Protein AF-A0A0V0H8L9-F1 (afdb_monomer_lite)

Sequence (204 aa):
MLMSTVFNFIEPFHLKTSSFFPISLSTNVTLSFKPNSPIAAPRRPIKWHSSACAAGQEIDMERTKQGLYTAKPKKVVILWDLDNKPPRGPPYEAAMSLKRVARCFGEVVDMSAYANRHAFIHLPQWVVEERRERRHLDVLERKGVVTPSELYICSVCGRKCKTHMDLKKHFKQLHEREREKKLSRMRSLKGKKRQRFKERFVDG

Foldseek 3Di:
DDDDDDDDDDDDDDDDDDDDDDDDDDDDDDDDDDDDDDDDDPDPPPPPPVPPPPPDDDFDWDQDPVRDTDTDFDEDEAEAECVVPPDPDDPVVSQVVVVVVRVSRGHHPYYDYDYDPVSVPPDPPVVVVVVVVVVVQLVCQVVVVDWDPAFDAAPPPRDTHRGPVRSVVCCVVPVVVVVVVLVVVLVVDDDPVSVVSCVVPPPD

Secondary structure (DSSP, 8-state):
----------------------------------------------------TTSS----EEE-TTS-EEEPPPEEEEEEETTTS--SS-HHHHHHHHHHHHHTTSEEEEEEEE--TTTGGG--HHHHHHHHHHHHHHHHHHTTSS--SS-EE-TTT--EESSHHHHHHHIIIIIIHHHHHHHHHHHH--HHHHHHHHHHHT--

Radius of gyration: 28.4 Å; chains: 1; bounding box: 58×63×71 Å

Structure (mmCIF, N/CA/C/O backbone):
data_AF-A0A0V0H8L9-F1
#
_entry.id   AF-A0A0V0H8L9-F1
#
loop_
_atom_site.group_PDB
_atom_site.id
_atom_site.type_symbol
_atom_site.label_atom_id
_atom_site.label_alt_id
_atom_site.label_comp_id
_atom_site.label_asym_id
_atom_site.label_entity_id
_atom_site.label_seq_id
_atom_site.pdbx_PDB_ins_code
_atom_site.Cartn_x
_atom_site.Cartn_y
_atom_site.Cartn_z
_atom_site.occupancy
_atom_site.B_iso_or_equiv
_atom_site.auth_seq_id
_atom_site.auth_comp_id
_atom_site.auth_asym_id
_atom_site.auth_atom_id
_atom_site.pdbx_PDB_model_num
ATOM 1 N N . MET A 1 1 ? -4.444 26.352 12.676 1.00 37.41 1 MET A N 1
ATOM 2 C CA . MET A 1 1 ? -4.921 26.719 11.329 1.00 37.41 1 MET A CA 1
ATOM 3 C C . MET A 1 1 ? -5.222 25.437 10.578 1.00 37.41 1 MET A C 1
ATOM 5 O O . MET A 1 1 ? -4.348 24.591 10.456 1.00 37.41 1 MET A O 1
ATOM 9 N N . LEU A 1 2 ? -6.493 25.269 10.218 1.00 38.44 2 LEU A N 1
ATOM 10 C CA . LEU A 1 2 ? -7.037 24.177 9.414 1.00 38.44 2 LEU A CA 1
ATOM 11 C C . LEU A 1 2 ? -6.459 24.228 7.999 1.00 38.44 2 LEU A C 1
ATOM 13 O O . LEU A 1 2 ? -6.435 25.313 7.435 1.00 38.44 2 LEU A O 1
ATOM 17 N N . MET A 1 3 ? -6.105 23.080 7.423 1.00 31.25 3 MET A N 1
ATOM 18 C CA . MET A 1 3 ? -6.288 22.794 5.994 1.00 31.25 3 MET A CA 1
ATOM 19 C C . MET A 1 3 ? -6.343 21.270 5.821 1.00 31.25 3 MET A C 1
ATOM 21 O O . MET A 1 3 ? -5.335 20.567 5.812 1.00 31.25 3 MET A O 1
ATOM 25 N N . SER A 1 4 ? -7.576 20.777 5.761 1.00 31.91 4 SER A N 1
ATOM 26 C CA . SER A 1 4 ? -7.970 19.477 5.230 1.00 31.91 4 SER A CA 1
ATOM 27 C C . SER A 1 4 ? -8.160 19.615 3.718 1.00 31.91 4 SER A C 1
ATOM 29 O O . SER A 1 4 ? -8.836 20.550 3.314 1.00 31.91 4 SER A O 1
ATOM 31 N N . THR A 1 5 ? -7.662 18.678 2.909 1.00 36.59 5 THR A N 1
ATOM 32 C CA . THR A 1 5 ? -8.090 18.465 1.503 1.00 36.59 5 THR A CA 1
ATOM 33 C C . THR A 1 5 ? -7.606 17.070 1.079 1.00 36.59 5 THR A C 1
ATOM 35 O O . THR A 1 5 ? -6.405 16.855 0.975 1.00 36.59 5 THR A O 1
ATOM 38 N N . VAL A 1 6 ? -8.421 16.013 1.171 1.00 34.56 6 VAL A N 1
ATOM 39 C CA . VAL A 1 6 ? -9.498 15.577 0.252 1.00 34.56 6 VAL A CA 1
ATOM 40 C C . VAL A 1 6 ? -8.920 14.983 -1.042 1.00 34.56 6 VAL A C 1
ATOM 42 O O . VAL A 1 6 ? -8.494 15.696 -1.945 1.00 34.56 6 VAL A O 1
ATOM 45 N N . PHE A 1 7 ? -8.932 13.648 -1.102 1.00 35.53 7 PHE A N 1
ATOM 46 C CA . PHE A 1 7 ? -8.867 12.859 -2.332 1.00 35.53 7 PHE A CA 1
ATOM 47 C C . PHE A 1 7 ? -10.099 13.190 -3.183 1.00 35.53 7 PHE A C 1
ATOM 49 O O . PHE A 1 7 ? -11.218 13.022 -2.703 1.00 35.53 7 PHE A O 1
ATOM 56 N N . ASN A 1 8 ? -9.901 13.597 -4.436 1.00 32.31 8 ASN A N 1
ATOM 57 C CA . ASN A 1 8 ? -10.951 13.621 -5.449 1.00 32.31 8 ASN A CA 1
ATOM 58 C C . ASN A 1 8 ? -10.462 12.891 -6.699 1.00 32.31 8 ASN A C 1
ATOM 60 O O . ASN A 1 8 ? -9.350 13.101 -7.175 1.00 32.31 8 ASN A O 1
ATOM 64 N N . PHE A 1 9 ? -11.321 11.993 -7.166 1.00 34.69 9 PHE A N 1
ATOM 65 C CA . PHE A 1 9 ? -11.118 11.021 -8.227 1.00 34.69 9 PHE A CA 1
ATOM 66 C C . PHE A 1 9 ? -12.214 11.289 -9.265 1.00 34.69 9 PHE A C 1
ATOM 68 O O . PHE A 1 9 ? -13.331 10.831 -9.070 1.00 34.69 9 PHE A O 1
ATOM 75 N N . ILE A 1 10 ? -11.938 12.085 -10.301 1.00 35.66 10 ILE A N 1
ATOM 76 C CA . ILE A 1 10 ? -12.781 12.318 -11.496 1.00 35.66 10 ILE A CA 1
ATOM 77 C C . ILE A 1 10 ? -11.784 12.833 -12.571 1.00 35.66 10 ILE A C 1
ATOM 79 O O . ILE A 1 10 ? -10.959 13.669 -12.225 1.00 35.66 10 ILE A O 1
ATOM 83 N N . GLU A 1 11 ? -11.639 12.365 -13.814 1.00 33.88 11 GLU A N 1
ATOM 84 C CA . GLU A 1 11 ? -12.538 11.793 -14.825 1.00 33.88 11 GLU A CA 1
ATOM 85 C C . GLU A 1 11 ? -11.794 10.794 -15.747 1.00 33.88 11 GLU A C 1
ATOM 87 O O . GLU A 1 11 ? -10.571 10.876 -15.892 1.00 33.88 11 GLU A O 1
ATOM 92 N N . PRO A 1 12 ? -12.510 9.882 -16.433 1.00 35.38 12 PRO A N 1
ATOM 93 C CA . PRO A 1 12 ? -11.957 9.102 -17.531 1.00 35.38 12 PRO A CA 1
ATOM 94 C C . PRO A 1 12 ? -11.912 9.941 -18.816 1.00 35.38 12 PRO A C 1
ATOM 96 O O . PRO A 1 12 ? -12.933 10.419 -19.309 1.00 35.38 12 PRO A O 1
ATOM 99 N N . PHE A 1 13 ? -10.719 10.071 -19.396 1.00 33.38 13 PHE A N 1
ATOM 100 C CA . PHE A 1 13 ? -10.546 10.625 -20.733 1.00 33.38 13 PHE A CA 1
ATOM 101 C C . PHE A 1 13 ? -11.314 9.791 -21.767 1.00 33.38 13 PHE A C 1
ATOM 103 O O . PHE A 1 13 ? -11.008 8.626 -22.019 1.00 33.38 13 PHE A O 1
ATOM 110 N N . HIS A 1 14 ? -12.293 10.439 -22.395 1.00 34.16 14 HIS A N 1
ATOM 111 C CA . HIS A 1 14 ? -12.901 10.031 -23.653 1.00 34.16 14 HIS A CA 1
ATOM 112 C C . HIS A 1 14 ? -11.811 9.942 -24.731 1.00 34.16 14 HIS A C 1
ATOM 114 O O . HIS A 1 14 ? -11.305 10.968 -25.191 1.00 34.16 14 HIS A O 1
ATOM 120 N N . LEU A 1 15 ? -11.479 8.731 -25.182 1.00 33.88 15 LEU A N 1
ATOM 121 C CA . LEU A 1 15 ? -10.789 8.548 -26.455 1.00 33.88 15 LEU A CA 1
ATOM 122 C C . LEU A 1 15 ? -11.733 7.929 -27.476 1.00 33.88 15 LEU A C 1
ATOM 124 O O . LEU A 1 15 ? -12.390 6.913 -27.265 1.00 33.88 15 LEU A O 1
ATOM 128 N N . LYS A 1 16 ? -11.827 8.685 -28.564 1.00 29.53 16 LYS A N 1
ATOM 129 C CA . LYS A 1 16 ? -12.720 8.541 -29.693 1.00 29.53 16 LYS A CA 1
ATOM 130 C C . LYS A 1 16 ? -12.463 7.222 -30.411 1.00 29.53 16 LYS A C 1
ATOM 132 O O . LYS A 1 16 ? -11.329 6.860 -30.703 1.00 29.53 16 LYS A O 1
ATOM 137 N N . THR A 1 17 ? -13.574 6.584 -30.744 1.00 32.34 17 THR A N 1
ATOM 138 C CA . THR A 1 17 ? -13.759 5.677 -31.872 1.00 32.34 17 THR A CA 1
ATOM 139 C C . THR A 1 17 ? -12.887 6.045 -33.071 1.00 32.34 17 THR A C 1
ATOM 141 O O . THR A 1 17 ? -13.025 7.137 -33.626 1.00 32.34 17 THR A O 1
ATOM 144 N N . SER A 1 18 ? -12.072 5.098 -33.527 1.00 34.31 18 SER A N 1
ATOM 145 C CA . SER A 1 18 ? -11.659 5.018 -34.922 1.00 34.31 18 SER A CA 1
ATOM 146 C C . SER A 1 18 ? -11.983 3.624 -35.453 1.00 34.31 18 SER A C 1
ATOM 148 O O . SER A 1 18 ? -11.737 2.590 -34.836 1.00 34.31 18 SER A O 1
ATOM 150 N N . SER A 1 19 ? -12.674 3.657 -36.579 1.00 34.06 19 SER A N 1
ATOM 151 C CA . SER A 1 19 ? -13.238 2.564 -37.348 1.00 34.06 19 SER A CA 1
ATOM 152 C C . SER A 1 19 ? -12.164 1.720 -38.027 1.00 34.06 19 SER A C 1
ATOM 154 O O . SER A 1 19 ? -11.413 2.263 -38.831 1.00 34.06 19 SER A O 1
ATOM 156 N N . PHE A 1 20 ? -12.192 0.401 -37.829 1.00 32.62 20 PHE A N 1
ATOM 157 C CA . PHE A 1 20 ? -11.701 -0.563 -38.817 1.00 32.62 20 PHE A CA 1
ATOM 158 C C . PHE A 1 20 ? -12.590 -1.821 -38.781 1.00 32.62 20 PHE A C 1
ATOM 160 O O . PHE A 1 20 ? -12.580 -2.586 -37.821 1.00 32.62 20 PHE A O 1
ATOM 167 N N . PHE A 1 21 ? -13.403 -1.991 -39.826 1.00 33.50 21 PHE A N 1
ATOM 168 C CA . PHE A 1 21 ? -14.070 -3.246 -40.208 1.00 33.50 21 PHE A CA 1
ATOM 169 C C . PHE A 1 21 ? -13.145 -4.025 -41.183 1.00 33.50 21 PHE A C 1
ATOM 171 O O . PHE A 1 21 ? -12.143 -3.471 -41.630 1.00 33.50 21 PHE A O 1
ATOM 178 N N . PRO A 1 22 ? -13.501 -5.236 -41.645 1.00 39.22 22 PRO A N 1
ATOM 179 C CA . PRO A 1 22 ? -13.540 -6.486 -40.893 1.00 39.22 22 PRO A CA 1
ATOM 180 C C . PRO A 1 22 ? -12.663 -7.556 -41.584 1.00 39.22 22 PRO A C 1
ATOM 182 O O . PRO A 1 22 ? -12.452 -7.517 -42.792 1.00 39.22 22 PRO A O 1
ATOM 185 N N . ILE A 1 23 ? -12.212 -8.583 -40.861 1.00 32.09 23 ILE A N 1
ATOM 186 C CA . ILE A 1 23 ? -11.809 -9.842 -41.508 1.00 32.09 23 ILE A CA 1
ATOM 187 C C . ILE A 1 23 ? -12.596 -10.963 -40.849 1.00 32.09 23 ILE A C 1
ATOM 189 O O . ILE A 1 23 ? -12.341 -11.370 -39.718 1.00 32.09 23 ILE A O 1
ATOM 193 N N . SER A 1 24 ? -13.610 -11.411 -41.580 1.00 33.94 24 SER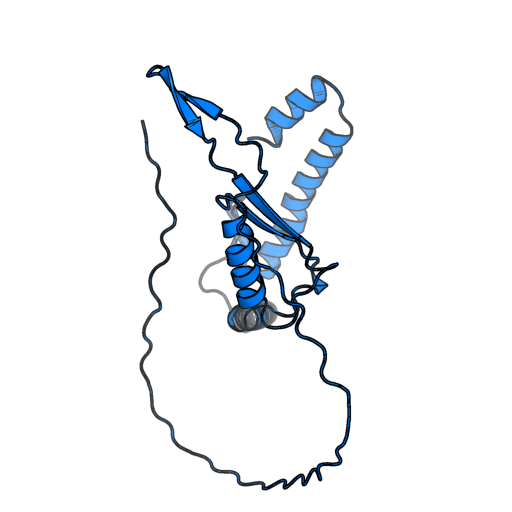 A N 1
ATOM 194 C CA . SER A 1 24 ? -14.365 -12.622 -41.320 1.00 33.94 24 SER A CA 1
ATOM 195 C C . SER A 1 24 ? -13.477 -13.834 -41.583 1.00 33.94 24 SER A C 1
ATOM 197 O O . SER A 1 24 ? -13.105 -14.078 -42.730 1.00 33.94 24 SER A O 1
ATOM 199 N N . LEU A 1 25 ? -13.206 -14.635 -40.556 1.00 34.16 25 LEU A N 1
ATOM 200 C CA . LEU A 1 25 ? -12.921 -16.050 -40.758 1.00 34.16 25 LEU A CA 1
ATOM 201 C C . LEU A 1 25 ? -14.000 -16.863 -40.050 1.00 34.16 25 LEU A C 1
ATOM 203 O O . LEU A 1 25 ? -14.073 -16.943 -38.826 1.00 34.16 25 LEU A O 1
ATOM 207 N N . SER A 1 26 ? -14.873 -17.422 -40.878 1.00 35.03 26 SER A N 1
ATOM 208 C CA . SER A 1 26 ? -15.850 -18.434 -40.529 1.00 35.03 26 SER A CA 1
ATOM 209 C C . SER A 1 26 ? -15.142 -19.757 -40.257 1.00 35.03 26 SER A C 1
ATOM 211 O O . SER A 1 26 ? -14.564 -20.346 -41.168 1.00 35.03 26 SER A O 1
ATOM 213 N N . THR A 1 27 ? -15.269 -20.278 -39.045 1.00 36.28 27 THR A N 1
ATOM 214 C CA . THR A 1 27 ? -15.141 -21.717 -38.801 1.00 36.28 27 THR A CA 1
ATOM 215 C C . THR A 1 27 ? -16.236 -22.130 -37.836 1.00 36.28 27 THR A C 1
ATOM 217 O O . THR A 1 27 ? -16.165 -21.879 -36.634 1.00 36.28 27 THR A O 1
ATOM 220 N N . ASN A 1 28 ? -17.274 -22.734 -38.407 1.00 33.66 28 ASN A N 1
ATOM 221 C CA . ASN A 1 28 ? -18.346 -23.402 -37.690 1.00 33.66 28 ASN A CA 1
ATOM 222 C C . ASN A 1 28 ? -17.768 -24.630 -36.980 1.00 33.66 28 ASN A C 1
ATOM 224 O O . ASN A 1 28 ? -17.348 -25.580 -37.637 1.00 33.66 28 ASN A O 1
ATOM 228 N N . VAL A 1 29 ? -17.773 -24.627 -35.649 1.00 32.84 29 VAL A N 1
ATOM 229 C CA . VAL A 1 29 ? -17.627 -25.850 -34.855 1.00 32.84 29 VAL A CA 1
ATOM 230 C C . VAL A 1 29 ? -18.930 -26.047 -34.097 1.00 32.84 29 VAL A C 1
ATOM 232 O O . VAL A 1 29 ? -19.181 -25.446 -33.055 1.00 32.84 29 VAL A O 1
ATOM 235 N N . THR A 1 30 ? -19.790 -26.874 -34.680 1.00 31.05 30 THR A N 1
ATOM 236 C CA . THR A 1 30 ? -21.069 -27.287 -34.113 1.00 31.05 30 THR A CA 1
ATOM 237 C C . THR A 1 30 ? -20.804 -28.373 -33.072 1.00 31.05 30 THR A C 1
ATOM 239 O O . THR A 1 30 ? -20.668 -29.545 -33.410 1.00 31.05 30 THR A O 1
ATOM 242 N N . LEU A 1 31 ? -20.705 -28.000 -31.795 1.00 33.94 31 LEU A N 1
ATOM 243 C CA . LEU A 1 31 ? -20.713 -28.958 -30.688 1.00 33.94 31 LEU A CA 1
ATOM 244 C C . LEU A 1 31 ? -22.150 -29.148 -30.200 1.00 33.94 31 LEU A C 1
ATOM 246 O O . LEU A 1 31 ? -22.692 -28.344 -29.444 1.00 33.94 31 LEU A O 1
ATOM 250 N N . SER A 1 32 ? -22.774 -30.227 -30.665 1.00 32.06 32 SER A N 1
ATOM 251 C CA . SER A 1 32 ? -24.081 -30.687 -30.208 1.00 32.06 32 SER A CA 1
ATOM 252 C C . SER A 1 32 ? -23.953 -31.380 -28.848 1.00 32.06 32 SER A C 1
ATOM 254 O O . SER A 1 32 ? -23.549 -32.542 -28.775 1.00 32.06 32 SER A O 1
ATOM 256 N N . PHE A 1 33 ? -24.329 -30.698 -27.769 1.00 35.19 33 PHE A N 1
ATOM 257 C CA . PHE A 1 33 ? -24.544 -31.337 -26.472 1.00 35.19 33 PHE A CA 1
ATOM 258 C C . PHE A 1 33 ? -26.025 -31.700 -26.331 1.00 35.19 33 PHE A C 1
ATOM 260 O O . PHE A 1 33 ? -26.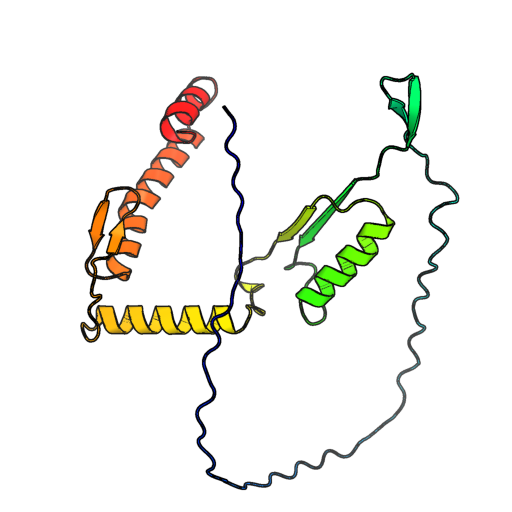889 -30.829 -26.246 1.00 35.19 33 PHE A O 1
ATOM 267 N N . LYS A 1 34 ? -26.322 -33.005 -26.340 1.00 35.72 34 LYS A N 1
ATOM 268 C CA . LYS A 1 34 ? -27.653 -33.529 -26.007 1.00 35.72 34 LYS A CA 1
ATOM 269 C C . LYS A 1 34 ? -27.928 -33.339 -24.506 1.00 35.72 34 LYS A C 1
ATOM 271 O O . LYS A 1 34 ? -27.043 -33.637 -23.702 1.00 35.72 34 LYS A O 1
ATOM 276 N N . PRO A 1 35 ? -29.137 -32.905 -24.111 1.00 35.75 35 PRO A N 1
ATOM 277 C CA . PRO A 1 35 ? -29.534 -32.835 -22.715 1.00 35.75 35 PRO A CA 1
ATOM 278 C C . PRO A 1 35 ? -30.039 -34.206 -22.246 1.00 35.75 35 PRO A C 1
ATOM 280 O O . PRO A 1 35 ? -31.027 -34.712 -22.767 1.00 35.75 35 PRO A O 1
ATOM 283 N N . ASN A 1 36 ? -29.398 -34.779 -21.228 1.00 38.28 36 ASN A N 1
ATOM 284 C CA . ASN A 1 36 ? -29.997 -35.836 -20.414 1.00 38.28 36 ASN A CA 1
ATOM 285 C C . ASN A 1 36 ? -30.311 -35.259 -19.027 1.00 38.28 36 ASN A C 1
ATOM 287 O O . ASN A 1 36 ? -29.425 -35.030 -18.209 1.00 38.28 36 ASN A O 1
ATOM 291 N N . SER A 1 37 ? -31.592 -35.006 -18.783 1.00 44.38 37 SER A N 1
ATOM 292 C CA . SER A 1 37 ? -32.214 -34.958 -17.452 1.00 44.38 37 SER A CA 1
ATOM 293 C C . SER A 1 37 ? -32.560 -36.403 -17.005 1.00 44.38 37 SER A C 1
ATOM 295 O O . SER A 1 37 ? -32.608 -37.250 -17.899 1.00 44.38 37 SER A O 1
ATOM 297 N N . PRO A 1 38 ? -32.899 -36.727 -15.729 1.00 47.44 38 PRO A N 1
ATOM 298 C CA . PRO A 1 38 ? -33.551 -35.822 -14.776 1.00 47.44 38 PRO A CA 1
ATOM 299 C C . PRO A 1 38 ? -33.248 -36.028 -13.259 1.00 47.44 38 PRO A C 1
ATOM 301 O O . PRO A 1 38 ? -32.549 -36.939 -12.834 1.00 47.44 38 PRO A O 1
ATOM 304 N N . ILE A 1 39 ? -33.880 -35.160 -12.455 1.00 44.84 39 ILE A N 1
ATOM 305 C CA . ILE A 1 39 ? -34.218 -35.279 -11.017 1.00 44.84 39 ILE A CA 1
ATOM 306 C C . ILE A 1 39 ? -33.070 -35.139 -9.998 1.00 44.84 39 ILE A C 1
ATOM 308 O O . ILE A 1 39 ? -32.548 -36.107 -9.459 1.00 44.84 39 ILE A O 1
ATOM 312 N N . ALA A 1 40 ? -32.806 -33.894 -9.590 1.00 42.31 40 ALA A N 1
ATOM 313 C CA . ALA A 1 40 ? -32.327 -33.595 -8.242 1.00 42.31 40 ALA A CA 1
ATOM 314 C C . ALA A 1 40 ? -33.349 -32.672 -7.563 1.00 42.31 40 ALA A C 1
ATOM 316 O O . ALA A 1 40 ? -33.739 -31.647 -8.120 1.00 42.31 40 ALA A O 1
ATOM 317 N N . ALA A 1 41 ? -33.820 -33.098 -6.391 1.00 48.50 41 ALA A N 1
ATOM 318 C CA . ALA A 1 41 ? -34.915 -32.520 -5.617 1.00 48.50 41 ALA A CA 1
ATOM 319 C C . ALA A 1 41 ? -34.853 -30.983 -5.463 1.00 48.50 41 ALA A C 1
ATOM 321 O O . ALA A 1 41 ? -33.760 -30.412 -5.385 1.00 48.50 41 ALA A O 1
ATOM 322 N N . PRO A 1 42 ? -36.007 -30.297 -5.327 1.00 43.09 42 PRO A N 1
ATOM 323 C CA . PRO A 1 42 ? -36.017 -28.870 -5.052 1.00 43.09 42 PRO A CA 1
ATOM 324 C C . PRO A 1 42 ? -35.367 -28.621 -3.688 1.00 43.09 42 PRO A C 1
ATOM 326 O O . PRO A 1 42 ? -35.890 -29.006 -2.639 1.00 43.09 42 PRO A O 1
ATOM 329 N N . ARG A 1 43 ? -34.201 -27.965 -3.691 1.00 51.81 43 ARG A N 1
ATOM 330 C CA . ARG A 1 43 ? -33.613 -27.420 -2.467 1.00 51.81 43 ARG A CA 1
ATOM 331 C C . ARG A 1 43 ? -34.597 -26.391 -1.931 1.00 51.81 43 ARG A C 1
ATOM 333 O O . ARG A 1 43 ? -34.828 -25.366 -2.569 1.00 51.81 43 ARG A O 1
ATOM 340 N N . ARG A 1 44 ? -35.198 -26.693 -0.777 1.00 42.94 44 ARG A N 1
ATOM 341 C CA . ARG A 1 44 ? -36.069 -25.762 -0.057 1.00 42.94 44 ARG A CA 1
ATOM 342 C C . ARG A 1 44 ? -35.330 -24.424 0.050 1.00 42.94 44 ARG A C 1
ATOM 344 O O . ARG A 1 44 ? -34.194 -24.427 0.534 1.00 42.94 44 ARG A O 1
ATOM 351 N N . PRO A 1 45 ? -35.914 -23.300 -0.397 1.00 44.03 45 PRO A N 1
ATOM 352 C CA . PRO A 1 45 ? -35.316 -22.010 -0.124 1.00 44.03 45 PRO A CA 1
ATOM 353 C C . PRO A 1 45 ? -35.226 -21.887 1.395 1.00 44.03 45 PRO A C 1
ATOM 355 O O . PRO A 1 45 ? -36.224 -22.059 2.098 1.00 44.03 45 PRO A O 1
ATOM 358 N N . ILE A 1 46 ? -34.017 -21.647 1.903 1.00 48.03 46 ILE A N 1
ATOM 359 C CA . ILE A 1 46 ? -33.828 -21.231 3.288 1.00 48.03 46 ILE A CA 1
ATOM 360 C C . ILE A 1 46 ? -34.569 -19.901 3.388 1.00 48.03 46 ILE A C 1
ATOM 362 O O . ILE A 1 46 ? -34.071 -18.865 2.948 1.00 48.03 46 ILE A O 1
ATOM 366 N N . LYS A 1 47 ? -35.809 -19.953 3.882 1.00 38.06 47 LYS A N 1
ATOM 367 C CA . LYS A 1 47 ? -36.544 -18.772 4.305 1.00 38.06 47 LYS A CA 1
ATOM 368 C C . LYS A 1 47 ? -35.762 -18.216 5.481 1.00 38.06 47 LYS A C 1
ATOM 370 O O . LYS A 1 47 ? -35.929 -18.652 6.616 1.00 38.06 47 LYS A O 1
ATOM 375 N N . TRP A 1 48 ? -34.885 -17.265 5.192 1.00 38.00 48 TRP A N 1
ATOM 376 C CA . TRP A 1 48 ? -34.492 -16.292 6.188 1.00 38.00 48 TRP A CA 1
ATOM 377 C C . TRP A 1 48 ? -35.780 -15.579 6.553 1.00 38.00 48 TRP A C 1
ATOM 379 O O . TRP A 1 48 ? -36.299 -14.763 5.792 1.00 38.00 48 TRP A O 1
ATOM 389 N N . HIS A 1 49 ? -36.364 -15.984 7.675 1.00 39.19 49 HIS A N 1
ATOM 390 C CA . HIS A 1 49 ? -37.347 -15.154 8.323 1.00 39.19 49 HIS A CA 1
ATOM 391 C C . HIS A 1 49 ? -36.606 -13.860 8.638 1.00 39.19 49 HIS A C 1
ATOM 393 O O . HIS A 1 49 ? -35.808 -13.804 9.572 1.00 39.19 49 HIS A O 1
ATOM 399 N N . SER A 1 50 ? -36.866 -12.823 7.844 1.00 51.34 50 SER A N 1
ATOM 400 C CA . SER A 1 50 ? -36.737 -11.435 8.270 1.00 51.34 50 SER A CA 1
ATOM 401 C C . SER A 1 50 ? -37.764 -11.225 9.381 1.00 51.34 50 SER A C 1
ATOM 403 O O . SER A 1 50 ? -38.753 -10.520 9.212 1.00 51.34 50 SER A O 1
ATOM 405 N N . SER A 1 51 ? -37.595 -11.943 10.493 1.00 49.06 51 SER A N 1
ATOM 406 C CA . SER A 1 51 ? -38.310 -11.658 11.717 1.00 49.06 51 SER A CA 1
ATOM 407 C C . SER A 1 51 ? -37.907 -10.240 12.047 1.00 49.06 51 SER A C 1
ATOM 409 O O . SER A 1 51 ? -36.715 -9.969 12.210 1.00 49.06 51 SER A O 1
ATOM 411 N N . ALA A 1 52 ? -38.888 -9.341 12.024 1.00 51.00 52 ALA A N 1
ATOM 412 C CA . ALA A 1 52 ? -38.723 -7.948 12.381 1.00 51.00 52 ALA A CA 1
ATOM 413 C C . ALA A 1 52 ? -37.753 -7.855 13.566 1.00 51.00 52 ALA A C 1
ATOM 415 O O . ALA A 1 52 ? -37.993 -8.423 14.632 1.00 51.00 52 ALA A O 1
ATOM 416 N N . CYS A 1 53 ? -36.620 -7.197 13.343 1.00 47.66 53 CYS A N 1
ATOM 417 C CA . CYS A 1 53 ? -35.494 -7.077 14.266 1.00 47.66 53 CYS A CA 1
ATOM 418 C C . CYS A 1 53 ? -35.803 -6.156 15.463 1.00 47.66 53 CYS A C 1
ATOM 420 O O . CYS A 1 53 ? -34.944 -5.402 15.906 1.00 47.66 53 CYS A O 1
ATOM 422 N N . ALA A 1 54 ? -37.038 -6.191 15.963 1.00 53.16 54 ALA A N 1
ATOM 423 C CA . ALA A 1 54 ? -37.561 -5.263 16.958 1.00 53.16 54 ALA A CA 1
ATOM 424 C C . ALA A 1 54 ? -38.033 -5.950 18.250 1.00 53.16 54 ALA A C 1
ATOM 426 O O . ALA A 1 54 ? -38.059 -5.310 19.296 1.00 53.16 54 ALA A O 1
ATOM 427 N N . ALA A 1 55 ? -38.368 -7.242 18.229 1.00 48.16 55 ALA A N 1
ATOM 428 C CA . ALA A 1 55 ? -38.898 -7.920 19.411 1.00 48.16 55 ALA A CA 1
ATOM 429 C C . ALA A 1 55 ? -37.764 -8.540 20.249 1.00 48.16 55 ALA A C 1
ATOM 431 O O . ALA A 1 55 ? -37.484 -9.729 20.134 1.00 48.16 55 ALA A O 1
ATOM 432 N N . GLY A 1 56 ? -37.077 -7.723 21.057 1.00 54.94 56 GLY A N 1
ATOM 433 C CA . GLY A 1 56 ? -36.179 -8.216 22.117 1.00 54.94 56 GLY A CA 1
ATOM 434 C C . GLY A 1 56 ? -34.753 -7.661 22.138 1.00 54.94 56 GLY A C 1
ATOM 435 O O . GLY A 1 56 ? -33.920 -8.183 22.872 1.00 54.94 56 GLY A O 1
ATOM 436 N N . GLN A 1 57 ? -34.433 -6.629 21.353 1.00 59.62 57 GLN A N 1
ATOM 437 C CA . GLN A 1 57 ? -33.120 -5.988 21.458 1.00 59.62 57 GLN A CA 1
ATOM 438 C C . GLN A 1 57 ? -33.123 -4.962 22.596 1.00 59.62 57 GLN A C 1
ATOM 440 O O . GLN A 1 57 ? -33.818 -3.957 22.509 1.00 59.62 57 GLN A O 1
ATOM 445 N N . GLU A 1 58 ? -32.323 -5.206 23.634 1.00 63.66 58 GLU A N 1
ATOM 446 C CA . GLU A 1 58 ? -31.988 -4.223 24.669 1.00 63.66 58 GLU A CA 1
ATOM 447 C C . GLU A 1 58 ? -31.339 -2.998 23.993 1.00 63.66 58 GLU A C 1
ATOM 449 O O . GLU A 1 58 ? -30.329 -3.115 23.287 1.00 63.66 58 GLU A O 1
ATOM 454 N N . ILE A 1 59 ? -31.991 -1.836 24.093 1.00 71.75 59 ILE A N 1
ATOM 455 C CA . ILE A 1 59 ? -31.542 -0.592 23.459 1.00 71.75 59 ILE A CA 1
ATOM 456 C C . ILE A 1 59 ? -30.743 0.196 24.494 1.00 71.75 59 ILE A C 1
ATOM 458 O O . ILE A 1 59 ? -31.305 0.730 25.447 1.00 71.75 59 ILE A O 1
ATOM 462 N N . ASP A 1 60 ? -29.433 0.283 24.283 1.00 76.12 60 ASP A N 1
ATOM 463 C CA . ASP A 1 60 ? -28.531 1.108 25.086 1.00 76.12 60 ASP A CA 1
ATOM 464 C C . ASP A 1 60 ? -28.850 2.601 24.847 1.00 76.12 60 ASP A C 1
ATOM 466 O O . ASP A 1 60 ? -28.776 3.090 23.711 1.00 76.12 60 ASP A O 1
ATOM 470 N N . MET A 1 61 ? -29.279 3.310 25.897 1.00 83.00 61 MET A N 1
ATOM 471 C CA . MET A 1 61 ? -29.707 4.714 25.835 1.00 83.00 61 MET A CA 1
ATOM 472 C C . MET A 1 61 ? -28.618 5.648 26.370 1.00 83.00 61 MET A C 1
ATOM 474 O O . MET A 1 61 ? -28.129 5.468 27.482 1.00 83.00 61 MET A O 1
ATOM 478 N N . GLU A 1 62 ? -28.290 6.708 25.627 1.00 81.19 62 GLU A N 1
ATOM 479 C CA . GLU A 1 62 ? -27.409 7.786 26.103 1.00 81.19 62 GLU A CA 1
ATOM 480 C C . GLU A 1 62 ? -28.191 9.040 26.432 1.00 81.19 62 GLU A C 1
ATOM 482 O O . GLU A 1 62 ? -29.035 9.491 25.654 1.00 81.19 62 GLU A O 1
ATOM 487 N N . ARG A 1 63 ? -27.840 9.649 27.566 1.00 83.06 63 ARG A N 1
ATOM 488 C CA . ARG A 1 63 ? -28.326 10.970 27.944 1.00 83.06 63 ARG A CA 1
ATOM 489 C C . ARG A 1 63 ? -27.559 12.038 27.166 1.00 83.06 63 ARG A C 1
ATOM 491 O O . ARG A 1 63 ? -26.364 12.244 27.371 1.00 83.06 63 ARG A O 1
ATOM 498 N N . THR A 1 64 ? -28.252 12.745 26.286 1.00 80.88 64 THR A N 1
ATOM 499 C CA . THR A 1 64 ? -27.744 13.922 25.584 1.00 80.88 64 THR A CA 1
ATOM 500 C C . THR A 1 64 ? -27.471 15.057 26.580 1.00 80.88 64 THR A C 1
ATOM 502 O O . THR A 1 64 ? -28.077 15.130 27.649 1.00 80.88 64 THR A O 1
ATOM 505 N N . LYS A 1 65 ? -26.598 16.008 26.219 1.00 83.81 65 LYS A N 1
ATOM 506 C CA . LYS A 1 65 ? -26.274 17.201 27.035 1.00 83.81 65 LYS A CA 1
ATOM 507 C C . LYS A 1 65 ? -27.498 18.053 27.413 1.00 83.81 65 LYS A C 1
ATOM 509 O O . LYS A 1 65 ? -27.447 18.799 28.379 1.00 83.81 65 LYS A O 1
ATOM 514 N N . GLN A 1 66 ? -28.590 17.918 26.664 1.00 84.62 66 GLN A N 1
ATOM 515 C CA . GLN A 1 66 ? -29.881 18.577 26.892 1.00 84.62 66 GLN A CA 1
ATOM 516 C C . GLN A 1 66 ? -30.811 17.771 27.823 1.00 84.62 66 GLN A C 1
ATOM 518 O O . GLN A 1 66 ? -31.960 18.141 28.022 1.00 84.62 66 GLN A O 1
ATOM 523 N N . GLY A 1 67 ? -30.340 16.648 28.377 1.00 83.00 67 GLY A N 1
ATOM 524 C CA . GLY A 1 67 ? -31.076 15.808 29.321 1.00 83.00 67 GLY A CA 1
ATOM 525 C C . GLY A 1 67 ? -31.978 14.738 28.698 1.00 83.00 67 GLY A C 1
ATOM 526 O O . GLY A 1 67 ? -32.488 13.910 29.449 1.00 83.00 67 GLY A O 1
ATOM 527 N N . LEU A 1 68 ? -32.141 14.720 27.371 1.00 84.44 68 LEU A N 1
ATOM 528 C CA . LEU A 1 68 ? -32.938 13.732 26.631 1.00 84.44 68 LEU A CA 1
ATOM 529 C C . LEU A 1 68 ? -32.191 12.402 26.488 1.00 84.44 68 LEU A C 1
ATOM 531 O O . LEU A 1 68 ? -30.980 12.402 26.289 1.00 84.44 68 LEU A O 1
ATOM 535 N N . TYR A 1 69 ? -32.899 11.276 26.565 1.00 80.94 69 TYR A N 1
ATOM 536 C CA . TYR A 1 69 ? -32.325 9.960 26.279 1.00 80.94 69 TYR A CA 1
ATOM 537 C C . TYR A 1 69 ? -32.557 9.603 24.813 1.00 80.94 69 TYR A C 1
ATOM 539 O O . TYR A 1 69 ? -33.691 9.604 24.340 1.00 80.94 69 TYR A O 1
ATOM 547 N N . THR A 1 70 ? -31.478 9.298 24.098 1.00 84.94 70 THR A N 1
ATOM 548 C CA . THR A 1 70 ? -31.522 8.855 22.698 1.00 84.94 70 THR A CA 1
ATOM 549 C C . THR A 1 70 ? -30.877 7.482 22.571 1.00 84.94 70 THR A C 1
ATOM 551 O O . THR A 1 70 ? -29.906 7.185 23.269 1.00 84.94 70 THR A O 1
ATOM 554 N N . ALA A 1 71 ? -31.414 6.635 21.694 1.00 83.19 71 ALA A N 1
ATOM 555 C CA . ALA A 1 71 ? -30.837 5.324 21.418 1.00 83.19 71 ALA A CA 1
ATOM 556 C C . ALA A 1 71 ? -29.454 5.479 20.769 1.00 83.19 71 ALA A C 1
ATOM 558 O O . ALA A 1 71 ? -29.314 6.208 19.783 1.00 83.19 71 ALA A O 1
ATOM 559 N N . LYS A 1 72 ? -28.439 4.771 21.284 1.00 82.12 72 LYS A N 1
ATOM 560 C CA . LYS A 1 72 ? -27.117 4.753 20.645 1.00 82.12 72 LYS A CA 1
ATOM 561 C C . LYS A 1 72 ? -27.226 4.123 19.250 1.00 82.12 72 LYS A C 1
ATOM 563 O O . LYS A 1 72 ? -27.753 3.010 19.133 1.00 82.12 72 LYS A O 1
ATOM 568 N N . PRO A 1 73 ? -26.700 4.759 18.186 1.00 81.44 73 PRO A N 1
ATOM 569 C CA . PRO A 1 73 ? -26.637 4.120 16.881 1.00 81.44 73 PRO A CA 1
ATOM 570 C C . PRO A 1 73 ? -25.707 2.906 16.965 1.00 81.44 73 PRO A C 1
ATOM 572 O O . PRO A 1 73 ? -24.541 3.015 17.353 1.00 81.44 73 PRO A O 1
ATOM 575 N N . LYS A 1 74 ? -26.227 1.729 16.608 1.00 89.12 74 LYS A N 1
ATOM 576 C CA . LYS A 1 74 ? -25.437 0.495 16.576 1.00 89.12 74 LYS A CA 1
ATOM 577 C C . LYS A 1 74 ? -24.407 0.606 15.462 1.00 89.12 74 LYS A C 1
ATOM 579 O O . LYS A 1 74 ? -24.769 0.863 14.319 1.00 89.12 74 LYS A O 1
ATOM 584 N N . LYS A 1 75 ? -23.133 0.419 15.797 1.00 93.94 75 LYS A N 1
ATOM 585 C CA . LYS A 1 75 ? -22.016 0.464 14.849 1.00 93.94 75 LYS A CA 1
ATOM 586 C C . LYS A 1 75 ? -21.591 -0.950 14.491 1.00 93.94 75 LYS A C 1
ATOM 588 O O . LYS A 1 75 ? -21.408 -1.784 15.373 1.00 93.94 75 LYS A O 1
ATOM 593 N N . VAL A 1 76 ? -21.415 -1.205 13.203 1.00 95.88 76 VAL A N 1
ATOM 594 C CA . VAL A 1 76 ? -21.041 -2.511 12.659 1.00 95.88 76 VAL A CA 1
ATOM 595 C C . VAL A 1 76 ? -19.742 -2.368 11.877 1.00 95.88 76 VAL A C 1
ATOM 597 O O . VAL A 1 76 ? -19.583 -1.439 11.086 1.00 95.88 76 VAL A O 1
ATOM 600 N N . VAL A 1 77 ? -18.813 -3.299 12.081 1.00 96.50 77 VAL A N 1
ATOM 601 C CA . VAL A 1 77 ? -17.586 -3.421 11.285 1.00 96.50 77 VAL A CA 1
ATOM 602 C C . VAL A 1 77 ? -17.594 -4.780 10.606 1.00 96.50 77 VAL A C 1
ATOM 604 O O . VAL A 1 77 ? -17.895 -5.792 11.238 1.00 96.50 77 VAL A O 1
ATOM 607 N N . ILE A 1 78 ? -17.275 -4.808 9.315 1.00 96.19 78 ILE A N 1
ATOM 608 C CA . ILE A 1 78 ? -17.197 -6.042 8.533 1.00 96.19 78 ILE A CA 1
ATOM 609 C C . ILE A 1 78 ? -15.723 -6.392 8.344 1.00 96.19 78 ILE A C 1
ATOM 611 O O . ILE A 1 78 ? -14.993 -5.647 7.696 1.00 96.19 78 ILE A O 1
ATOM 615 N N . LEU A 1 79 ? -15.308 -7.538 8.885 1.00 94.69 79 LEU A N 1
ATOM 616 C CA . LEU A 1 79 ? -13.974 -8.105 8.692 1.00 94.69 79 LEU A CA 1
ATOM 617 C C . LEU A 1 79 ? -14.114 -9.412 7.916 1.00 94.69 79 LEU A C 1
ATOM 619 O O . LEU A 1 79 ? -14.621 -10.405 8.441 1.00 94.69 79 LEU A O 1
ATOM 623 N N . TRP A 1 80 ? -13.708 -9.400 6.651 1.00 92.94 80 TRP A N 1
ATOM 624 C CA . TRP A 1 80 ? -13.883 -10.537 5.757 1.00 92.94 80 TRP A CA 1
ATOM 625 C C . TRP A 1 80 ? -12.548 -11.202 5.439 1.00 92.94 80 TRP A C 1
ATOM 627 O O . TRP A 1 80 ? -11.705 -10.640 4.750 1.00 92.94 80 TRP A O 1
ATOM 637 N N . ASP A 1 81 ? -12.369 -12.421 5.931 1.00 90.88 81 ASP A N 1
ATOM 638 C CA . ASP A 1 81 ? -11.259 -13.289 5.552 1.00 90.88 81 ASP A CA 1
ATOM 639 C C . ASP A 1 81 ? -11.586 -14.026 4.243 1.00 90.88 81 ASP A C 1
ATOM 641 O O . ASP A 1 81 ? -12.421 -14.939 4.215 1.00 90.88 81 ASP A O 1
ATOM 645 N N . LEU A 1 82 ? -10.956 -13.592 3.152 1.00 84.56 82 LEU A N 1
ATOM 646 C CA . LEU A 1 82 ? -11.186 -14.131 1.813 1.00 84.56 82 LEU A CA 1
ATOM 647 C C . LEU A 1 82 ? -10.568 -15.519 1.615 1.00 84.56 82 LEU A C 1
ATOM 649 O O . LEU A 1 82 ? -11.043 -16.252 0.749 1.00 84.56 82 LEU A O 1
ATOM 653 N N . ASP A 1 83 ? -9.567 -15.900 2.413 1.00 80.69 83 ASP A N 1
ATOM 654 C CA . ASP A 1 83 ? -8.907 -17.201 2.283 1.00 80.69 83 ASP A CA 1
ATOM 655 C C . ASP A 1 83 ? -9.800 -18.315 2.849 1.00 80.69 83 ASP A C 1
ATOM 657 O O . ASP A 1 83 ? -9.953 -19.376 2.244 1.00 80.69 83 ASP A O 1
ATOM 661 N N . ASN A 1 84 ? -10.462 -18.046 3.979 1.00 84.62 84 ASN A N 1
ATOM 662 C CA . ASN A 1 84 ? -11.374 -18.997 4.620 1.00 84.62 84 ASN A CA 1
ATOM 663 C C . ASN A 1 84 ? -12.803 -18.950 4.053 1.00 84.62 84 ASN A C 1
ATOM 665 O O . ASN A 1 84 ? -13.540 -19.938 4.115 1.00 84.62 84 ASN A O 1
ATOM 669 N N . LYS A 1 85 ? -13.235 -17.793 3.538 1.00 87.44 85 LYS A N 1
ATOM 670 C CA . LYS A 1 85 ? -14.600 -17.559 3.040 1.00 87.44 85 LYS A CA 1
ATOM 671 C C . LYS A 1 85 ? -14.561 -16.859 1.676 1.00 87.44 85 LYS A C 1
ATOM 673 O O . LYS A 1 85 ? -15.003 -15.710 1.582 1.00 87.44 85 LYS A O 1
ATOM 678 N N . PRO A 1 86 ? -14.080 -17.522 0.610 1.00 83.81 86 PRO A N 1
ATOM 679 C CA . PRO A 1 86 ? -14.049 -16.907 -0.709 1.00 83.81 86 PRO A CA 1
ATOM 680 C C . PRO A 1 86 ? -15.475 -16.594 -1.199 1.00 83.81 86 PRO A C 1
ATOM 682 O O . PRO A 1 86 ? -16.412 -17.357 -0.923 1.00 83.81 86 PRO A O 1
ATOM 685 N N . PRO A 1 87 ? -15.675 -15.480 -1.925 1.00 86.88 87 PRO A N 1
ATOM 686 C CA . PRO A 1 87 ? -16.968 -15.153 -2.504 1.00 86.88 87 PRO A CA 1
ATOM 687 C C . PRO A 1 87 ? -17.404 -16.212 -3.513 1.00 86.88 87 PRO A C 1
ATOM 689 O O . PRO A 1 87 ? -16.621 -16.683 -4.336 1.00 86.88 87 PRO A O 1
ATOM 692 N N . ARG A 1 88 ? -18.695 -16.547 -3.490 1.00 82.62 88 ARG A N 1
ATOM 693 C CA . ARG A 1 88 ? -19.317 -17.326 -4.562 1.00 82.62 88 ARG A CA 1
ATOM 694 C C . ARG A 1 88 ? -19.764 -16.360 -5.656 1.00 82.62 88 ARG A C 1
ATOM 696 O O . ARG A 1 88 ? -20.858 -15.816 -5.569 1.00 82.62 88 ARG A O 1
ATOM 703 N N . GLY A 1 89 ? -18.903 -16.137 -6.648 1.00 83.38 89 GLY A N 1
ATOM 704 C CA . GLY A 1 89 ? -19.154 -15.217 -7.763 1.00 83.38 89 GLY A CA 1
ATOM 705 C C . GLY A 1 89 ? -18.312 -13.936 -7.692 1.00 83.38 89 GLY A C 1
ATOM 706 O O . GLY A 1 89 ? -17.280 -13.923 -7.017 1.00 83.38 89 GLY A O 1
ATOM 707 N N . PRO A 1 90 ? -18.716 -12.861 -8.397 1.00 84.69 90 PRO A N 1
ATOM 708 C CA . PRO A 1 90 ? -17.951 -11.621 -8.450 1.00 84.69 90 PRO A CA 1
ATOM 709 C C . PRO A 1 90 ? -17.734 -11.019 -7.048 1.00 84.69 90 PRO A C 1
ATOM 711 O O . PRO A 1 90 ? -18.700 -10.823 -6.302 1.00 84.69 90 PRO A O 1
ATOM 714 N N . PRO A 1 91 ? -16.489 -10.670 -6.671 1.00 86.00 91 PRO A N 1
ATOM 715 C CA . PRO A 1 91 ? -16.170 -10.217 -5.314 1.00 86.00 91 PRO A CA 1
ATOM 716 C C . PRO A 1 91 ? -16.909 -8.929 -4.928 1.00 86.00 91 PRO A C 1
ATOM 718 O O . PRO A 1 91 ? -17.291 -8.756 -3.771 1.00 86.00 91 PRO A O 1
ATOM 721 N N . TYR A 1 92 ? -17.160 -8.047 -5.899 1.00 86.75 92 TYR A N 1
ATOM 722 C CA . TYR A 1 92 ? -17.877 -6.793 -5.680 1.00 86.75 92 TYR A CA 1
ATOM 723 C C . TYR A 1 92 ? -19.335 -7.019 -5.254 1.00 86.75 92 TYR A C 1
ATOM 725 O O . TYR A 1 92 ? -19.798 -6.432 -4.277 1.00 86.75 92 TYR A O 1
ATOM 733 N N . GLU A 1 93 ? -20.058 -7.907 -5.938 1.00 90.12 93 GLU A N 1
ATOM 734 C CA . GLU A 1 93 ? -21.462 -8.196 -5.625 1.00 90.12 93 GLU A CA 1
ATOM 735 C C . GLU A 1 93 ? -21.605 -8.871 -4.258 1.00 90.12 93 GLU A C 1
ATOM 737 O O . GLU A 1 93 ? -22.469 -8.508 -3.454 1.00 90.12 93 GLU A O 1
ATOM 742 N N . ALA A 1 94 ? -20.702 -9.805 -3.953 1.00 91.19 94 ALA A N 1
ATOM 743 C CA . ALA A 1 94 ? -20.623 -10.437 -2.645 1.00 91.19 94 ALA A CA 1
ATOM 744 C C . ALA A 1 94 ? -20.344 -9.407 -1.531 1.00 91.19 94 ALA A C 1
ATOM 746 O O . ALA A 1 94 ? -21.044 -9.400 -0.519 1.00 91.19 94 ALA A O 1
ATOM 747 N N . ALA A 1 95 ? -19.420 -8.462 -1.736 1.00 92.56 95 ALA A N 1
ATOM 748 C CA . ALA A 1 95 ? -19.170 -7.384 -0.776 1.00 92.56 95 ALA A CA 1
ATOM 749 C C . ALA A 1 95 ? -20.406 -6.488 -0.574 1.00 92.56 95 ALA A C 1
ATOM 751 O O . ALA A 1 95 ? -20.787 -6.166 0.553 1.00 92.56 95 ALA A O 1
ATOM 752 N N . MET A 1 96 ? -21.080 -6.108 -1.660 1.00 94.69 96 MET A N 1
ATOM 753 C CA . MET A 1 96 ? -22.250 -5.233 -1.584 1.00 94.69 96 MET A CA 1
ATOM 754 C C . MET A 1 96 ? -23.454 -5.918 -0.935 1.00 94.69 96 MET A C 1
ATOM 756 O O . MET A 1 96 ? -24.186 -5.272 -0.183 1.00 94.69 96 MET A O 1
ATOM 760 N N . SER A 1 97 ? -23.651 -7.217 -1.169 1.00 94.38 97 SER A N 1
ATOM 761 C CA . SER A 1 97 ? -24.688 -7.990 -0.477 1.00 94.38 97 SER A CA 1
ATOM 762 C C . SER A 1 97 ? -24.414 -8.092 1.028 1.00 94.38 97 SER A C 1
ATOM 764 O O . SER A 1 97 ? -25.315 -7.812 1.820 1.00 94.38 97 SER A O 1
ATOM 766 N N . LEU A 1 98 ? -23.165 -8.357 1.435 1.00 93.81 98 LEU A N 1
ATOM 767 C CA . LEU A 1 98 ? -22.756 -8.339 2.845 1.00 93.81 98 LEU A CA 1
ATOM 768 C C . LEU A 1 98 ? -23.009 -6.975 3.491 1.00 93.81 98 LEU A C 1
ATOM 770 O O . LEU A 1 98 ? -23.582 -6.906 4.576 1.00 93.81 98 LEU A O 1
ATOM 774 N N . LYS A 1 99 ? -22.662 -5.882 2.804 1.00 95.56 99 LYS A N 1
ATOM 775 C CA . LYS A 1 99 ? -22.919 -4.518 3.283 1.00 95.56 99 LYS A CA 1
ATOM 776 C C . LYS A 1 99 ? -24.413 -4.229 3.449 1.00 95.56 99 LYS A C 1
ATOM 778 O O . LYS A 1 99 ? -24.797 -3.582 4.421 1.00 95.56 99 LYS A O 1
ATOM 783 N N . ARG A 1 100 ? -25.265 -4.697 2.528 1.00 95.94 100 ARG A N 1
ATOM 784 C CA . ARG A 1 100 ? -26.730 -4.547 2.632 1.00 95.94 100 ARG A CA 1
ATOM 785 C C . ARG A 1 100 ? -27.282 -5.267 3.859 1.00 95.94 100 ARG A C 1
ATOM 787 O O . ARG A 1 100 ? -28.064 -4.671 4.586 1.00 95.94 100 ARG A O 1
ATOM 794 N N . VAL A 1 101 ? -26.839 -6.498 4.108 1.00 95.44 101 VAL A N 1
ATOM 795 C CA . VAL A 1 101 ? -27.254 -7.274 5.286 1.00 95.44 101 VAL A CA 1
ATOM 796 C C . VAL A 1 101 ? -26.724 -6.640 6.574 1.00 95.44 101 VAL A C 1
ATOM 798 O O . VAL A 1 101 ? -27.475 -6.471 7.527 1.00 95.44 101 VAL A O 1
ATOM 801 N N . ALA A 1 102 ? -25.460 -6.212 6.596 1.00 94.88 102 ALA A N 1
ATOM 802 C CA . ALA A 1 102 ? -24.845 -5.560 7.750 1.00 94.88 102 ALA A CA 1
ATOM 803 C C . ALA A 1 102 ? -25.562 -4.261 8.159 1.00 94.88 102 ALA A C 1
ATOM 805 O O . ALA A 1 102 ? -25.694 -3.986 9.348 1.00 94.88 102 ALA A O 1
ATOM 806 N N . ARG A 1 103 ? -26.095 -3.503 7.188 1.00 94.56 103 ARG A N 1
ATOM 807 C CA . ARG A 1 103 ? -26.899 -2.296 7.446 1.00 94.56 103 ARG A CA 1
ATOM 808 C C . ARG A 1 103 ? -28.180 -2.565 8.235 1.00 94.56 103 ARG A C 1
ATOM 810 O O . ARG A 1 103 ? -28.667 -1.662 8.903 1.00 94.56 103 ARG A O 1
ATOM 817 N N . CYS A 1 104 ? -28.713 -3.785 8.192 1.00 92.38 104 CYS A N 1
ATOM 818 C CA . CYS A 1 104 ? -29.857 -4.166 9.021 1.00 92.38 104 CYS A CA 1
ATOM 819 C C . CYS A 1 104 ? -29.490 -4.294 10.510 1.00 92.38 104 CYS A C 1
ATOM 821 O O . CYS A 1 104 ? -30.376 -4.229 11.355 1.00 92.38 104 CYS A O 1
ATOM 823 N N . PHE A 1 105 ? -28.205 -4.466 10.839 1.00 89.38 105 PHE A N 1
ATOM 824 C CA . PHE A 1 105 ? -27.718 -4.579 12.218 1.00 89.38 105 PHE A CA 1
ATOM 825 C C . PHE A 1 105 ? -27.259 -3.238 12.809 1.00 89.38 105 PHE A C 1
ATOM 827 O O . PHE A 1 105 ? -27.132 -3.121 14.029 1.00 89.38 105 PHE A O 1
ATOM 834 N N . GLY A 1 106 ? -27.015 -2.231 11.967 1.00 91.94 106 GLY A N 1
ATOM 835 C CA . GLY A 1 106 ? -26.555 -0.910 12.379 1.00 91.94 106 GLY A CA 1
ATOM 836 C C . GLY A 1 106 ? -25.830 -0.152 11.266 1.00 91.94 106 GLY A C 1
ATOM 837 O O . GLY A 1 106 ? -25.758 -0.592 10.118 1.00 91.94 106 GLY A O 1
ATOM 838 N N . GLU A 1 107 ? -25.266 1.000 11.605 1.00 93.81 107 GLU A N 1
ATOM 839 C CA . GLU A 1 107 ? -24.414 1.776 10.712 1.00 93.81 107 GLU A CA 1
ATOM 840 C C . GLU A 1 107 ? -23.089 1.040 10.481 1.00 93.81 107 GLU A C 1
ATOM 842 O O . GLU A 1 107 ? -22.336 0.764 11.416 1.00 93.81 107 GLU A O 1
ATOM 847 N N . VAL A 1 108 ? -22.792 0.719 9.222 1.00 95.50 108 VAL A N 1
ATOM 848 C CA . VAL A 1 108 ? -21.518 0.095 8.850 1.00 95.50 108 VAL A CA 1
ATOM 849 C C . VAL A 1 108 ? -20.430 1.165 8.850 1.00 95.50 108 VAL A C 1
ATOM 851 O O . VAL A 1 108 ? -20.381 1.983 7.933 1.00 95.50 108 VAL A O 1
ATOM 854 N N . VAL A 1 109 ? -19.574 1.143 9.871 1.00 96.19 109 VAL A N 1
ATOM 855 C CA . VAL A 1 109 ? -18.493 2.120 10.078 1.00 96.19 109 VAL A CA 1
ATOM 856 C C . VAL A 1 109 ? -17.284 1.801 9.211 1.00 96.19 109 VAL A C 1
ATOM 858 O O . VAL A 1 109 ? -16.677 2.705 8.647 1.00 96.19 109 VAL A O 1
ATOM 861 N N . ASP A 1 110 ? -16.944 0.518 9.092 1.00 95.56 110 ASP A N 1
ATOM 862 C CA . ASP A 1 110 ? -15.835 0.064 8.261 1.00 95.56 110 ASP A CA 1
ATOM 863 C C . ASP A 1 110 ? -16.128 -1.304 7.638 1.00 95.56 110 ASP A C 1
ATOM 865 O O . ASP A 1 110 ? -16.865 -2.131 8.188 1.00 95.56 110 ASP A O 1
ATOM 869 N N . MET A 1 111 ? -15.549 -1.529 6.464 1.00 95.69 111 MET A N 1
ATOM 870 C CA . MET A 1 111 ? -15.610 -2.794 5.755 1.00 95.69 111 MET A CA 1
ATOM 871 C C . MET A 1 111 ? -14.243 -3.100 5.161 1.00 95.69 111 MET A C 1
ATOM 873 O O . MET A 1 111 ? -13.843 -2.522 4.152 1.00 95.69 111 MET A O 1
ATOM 877 N N . SER A 1 112 ? -13.573 -4.068 5.771 1.00 94.25 112 SER A N 1
ATOM 878 C CA . SER A 1 112 ? -12.225 -4.486 5.421 1.00 94.25 112 SER A CA 1
ATOM 879 C C . SER A 1 112 ? -12.215 -5.967 5.044 1.00 94.25 112 SER A C 1
ATOM 881 O O . SER A 1 112 ? -12.833 -6.803 5.706 1.00 94.25 112 SER A O 1
ATOM 883 N N . ALA A 1 113 ? -11.506 -6.300 3.966 1.00 91.12 113 ALA A N 1
ATOM 884 C CA . ALA A 1 113 ? -11.299 -7.674 3.524 1.00 91.12 113 ALA A CA 1
ATOM 885 C C . ALA A 1 113 ? -9.801 -8.000 3.505 1.00 91.12 113 ALA A C 1
ATOM 887 O O . ALA A 1 113 ? -9.005 -7.247 2.942 1.00 91.12 113 ALA A O 1
ATOM 888 N N . TYR A 1 114 ? -9.428 -9.122 4.113 1.00 87.50 114 TYR A N 1
ATOM 889 C CA . TYR A 1 114 ? -8.058 -9.615 4.187 1.00 87.50 114 TYR A CA 1
ATOM 890 C C . TYR A 1 114 ? -7.900 -10.812 3.255 1.00 87.50 114 TYR A C 1
ATOM 892 O O . TYR A 1 114 ? -8.752 -11.697 3.217 1.00 87.50 114 TYR A O 1
ATOM 900 N N . ALA A 1 115 ? -6.811 -10.819 2.495 1.00 85.00 115 ALA A N 1
ATOM 901 C CA . ALA A 1 115 ? -6.486 -11.868 1.541 1.00 85.00 115 ALA A CA 1
ATOM 902 C C . ALA A 1 115 ? -4.981 -12.106 1.515 1.00 85.00 115 ALA A C 1
ATOM 904 O O . ALA A 1 115 ? -4.188 -11.156 1.532 1.00 85.00 115 ALA A O 1
ATOM 905 N N . ASN A 1 116 ? -4.586 -13.367 1.371 1.00 82.50 116 ASN A N 1
ATOM 906 C CA . ASN A 1 116 ? -3.228 -13.697 0.982 1.00 82.50 116 ASN A CA 1
ATOM 907 C C . ASN A 1 116 ? -2.986 -13.413 -0.509 1.00 82.50 116 ASN A C 1
ATOM 909 O O . ASN A 1 116 ? -3.903 -13.336 -1.326 1.00 82.50 116 ASN A O 1
ATOM 913 N N . ARG A 1 117 ? -1.706 -13.316 -0.903 1.00 70.75 117 ARG A N 1
ATOM 914 C CA . ARG A 1 117 ? -1.276 -13.028 -2.289 1.00 70.75 117 ARG A CA 1
ATOM 915 C C . ARG A 1 117 ? -1.948 -13.924 -3.345 1.00 70.75 117 ARG A C 1
ATOM 917 O O . ARG A 1 117 ? -2.128 -13.485 -4.477 1.00 70.75 117 ARG A O 1
ATOM 924 N N . HIS A 1 118 ? -2.275 -15.164 -2.986 1.00 67.38 118 HIS A N 1
ATOM 925 C CA . HIS A 1 118 ? -2.874 -16.153 -3.880 1.00 67.38 118 HIS A CA 1
ATOM 926 C C . HIS A 1 118 ? -4.403 -16.048 -3.993 1.00 67.38 118 HIS A C 1
ATOM 928 O O . HIS A 1 118 ? -4.938 -16.536 -4.978 1.00 67.38 118 HIS A O 1
ATOM 934 N N . ALA A 1 119 ? -5.097 -15.372 -3.069 1.00 66.44 119 ALA A N 1
ATOM 935 C CA . ALA A 1 119 ? -6.541 -15.123 -3.160 1.00 66.44 119 ALA A CA 1
ATOM 936 C C . ALA A 1 119 ? -6.902 -13.956 -4.099 1.00 66.44 119 ALA A C 1
ATOM 938 O O . ALA A 1 119 ? -8.058 -13.789 -4.486 1.00 66.44 119 ALA A O 1
ATOM 939 N N . PHE A 1 120 ? -5.908 -13.197 -4.573 1.00 64.81 120 PHE A N 1
ATOM 940 C CA . PHE A 1 120 ? -6.070 -12.172 -5.613 1.00 64.81 120 PHE A CA 1
ATOM 941 C C . PHE A 1 120 ? -6.211 -12.761 -7.033 1.00 64.81 120 PHE A C 1
ATOM 943 O O . PHE A 1 120 ? -5.667 -12.210 -7.990 1.00 64.81 120 PHE A O 1
ATOM 950 N N . ILE A 1 121 ? -6.929 -13.878 -7.190 1.00 65.50 121 ILE A N 1
ATOM 951 C CA . ILE A 1 121 ? -7.212 -14.485 -8.505 1.00 65.50 121 ILE A CA 1
ATOM 952 C C . ILE A 1 121 ? -8.116 -13.553 -9.332 1.00 65.50 121 ILE A C 1
ATOM 954 O O . ILE A 1 121 ? -7.954 -13.442 -10.543 1.00 65.50 121 ILE A O 1
ATOM 958 N N . HIS A 1 122 ? -9.003 -12.804 -8.670 1.00 67.69 122 HIS A N 1
ATOM 959 C CA . HIS A 1 122 ? -9.921 -11.842 -9.288 1.00 67.69 122 HIS A CA 1
ATOM 960 C C . HIS A 1 122 ? -9.400 -10.401 -9.208 1.00 67.69 122 HIS A C 1
ATOM 962 O O . HIS A 1 122 ? -10.085 -9.505 -8.714 1.00 67.69 122 HIS A O 1
ATOM 968 N N . LEU A 1 123 ? -8.166 -10.161 -9.655 1.00 71.75 123 LEU A N 1
ATOM 969 C CA . LEU A 1 123 ? -7.737 -8.787 -9.921 1.00 71.75 123 LEU A CA 1
ATOM 970 C C . LEU A 1 123 ? -8.561 -8.243 -11.096 1.00 71.75 123 LEU A C 1
ATOM 972 O O . LEU A 1 123 ? -8.702 -8.952 -12.095 1.00 71.75 123 LEU A O 1
ATOM 976 N N . PRO A 1 124 ? -9.098 -7.014 -11.008 1.00 81.12 124 PRO A N 1
ATOM 977 C CA . PRO A 1 124 ? -9.721 -6.375 -12.157 1.00 81.12 124 PRO A CA 1
ATOM 978 C C . PRO A 1 124 ? -8.787 -6.411 -13.370 1.00 81.12 124 PRO A C 1
ATOM 980 O O . PRO A 1 124 ? -7.576 -6.232 -13.222 1.00 81.12 124 PRO A O 1
ATOM 983 N N . GLN A 1 125 ? -9.354 -6.626 -14.558 1.00 82.31 125 GLN A N 1
ATOM 984 C CA . GLN A 1 125 ? -8.588 -6.840 -15.789 1.00 82.31 125 GLN A CA 1
ATOM 985 C C . GLN A 1 125 ? -7.581 -5.710 -16.059 1.00 82.31 125 GLN A C 1
ATOM 987 O O . GLN A 1 125 ? -6.420 -5.987 -16.354 1.00 82.31 125 GLN A O 1
ATOM 992 N N . TRP A 1 126 ? -7.978 -4.458 -15.814 1.00 85.50 126 TRP A N 1
ATOM 993 C CA . TRP A 1 126 ? -7.103 -3.291 -15.955 1.00 85.50 126 TRP A CA 1
ATOM 994 C C . TRP A 1 126 ? -5.839 -3.374 -15.077 1.00 85.50 126 TRP A C 1
ATOM 996 O O . TRP A 1 126 ? -4.759 -3.007 -15.523 1.00 85.50 126 TRP A O 1
ATOM 1006 N N . VAL A 1 127 ? -5.929 -3.933 -13.858 1.00 86.88 127 VAL A N 1
ATOM 1007 C CA . VAL A 1 127 ? -4.769 -4.112 -12.959 1.00 86.88 127 VAL A CA 1
ATOM 1008 C C . VAL A 1 127 ? -3.826 -5.183 -13.503 1.00 86.88 127 VAL A C 1
ATOM 1010 O O . VAL A 1 127 ? -2.607 -5.119 -13.326 1.00 86.88 127 VAL A O 1
ATOM 1013 N N . VAL A 1 128 ? -4.381 -6.229 -14.115 1.00 85.50 128 VAL A N 1
ATOM 1014 C CA . VAL A 1 128 ? -3.595 -7.319 -14.702 1.00 85.50 128 VAL A CA 1
ATOM 1015 C C . VAL A 1 128 ? -2.843 -6.819 -15.932 1.00 85.50 128 VAL A C 1
ATOM 1017 O O . VAL A 1 128 ? -1.647 -7.093 -16.060 1.00 85.50 128 VAL A O 1
ATOM 1020 N N . GLU A 1 129 ? -3.525 -6.070 -16.793 1.00 91.19 129 GLU A N 1
ATOM 1021 C CA . GLU A 1 129 ? -2.972 -5.457 -18.001 1.00 91.19 129 GLU A CA 1
ATOM 1022 C C . GLU A 1 129 ? -1.885 -4.443 -17.660 1.00 91.19 129 GLU A C 1
ATOM 1024 O O . GLU A 1 129 ? -0.750 -4.623 -18.097 1.00 91.19 129 GLU A O 1
ATOM 1029 N N . GLU A 1 130 ? -2.153 -3.504 -16.751 1.00 92.19 130 GLU A N 1
ATOM 1030 C CA . GLU A 1 130 ? -1.165 -2.530 -16.272 1.00 92.19 130 GLU A CA 1
ATOM 1031 C C . GLU A 1 130 ? 0.096 -3.226 -15.727 1.00 92.19 130 GLU A C 1
ATOM 1033 O O . GLU A 1 130 ? 1.236 -2.872 -16.046 1.00 92.19 130 GLU A O 1
ATOM 1038 N N . ARG A 1 131 ? -0.069 -4.299 -14.938 1.00 91.31 131 ARG A N 1
ATOM 1039 C CA . ARG A 1 131 ? 1.069 -5.091 -14.438 1.00 91.31 131 ARG A CA 1
ATOM 1040 C C . ARG A 1 131 ? 1.828 -5.794 -15.558 1.00 91.31 131 ARG A C 1
ATOM 1042 O O . ARG A 1 131 ? 3.040 -5.990 -15.426 1.00 91.31 131 ARG A O 1
ATOM 1049 N N . ARG A 1 132 ? 1.143 -6.239 -16.611 1.00 93.06 132 ARG A N 1
ATOM 1050 C CA . ARG A 1 132 ? 1.754 -6.906 -17.767 1.00 93.06 132 ARG A CA 1
ATOM 1051 C C . ARG A 1 132 ? 2.554 -5.909 -18.594 1.00 93.06 132 ARG A C 1
ATOM 1053 O O . ARG A 1 132 ? 3.719 -6.182 -18.878 1.00 93.06 132 ARG A O 1
ATOM 1060 N N . GLU A 1 133 ? 1.970 -4.756 -18.890 1.00 93.81 133 GLU A N 1
ATOM 1061 C CA . GLU A 1 133 ? 2.612 -3.642 -19.586 1.00 93.81 133 GLU A CA 1
ATOM 1062 C C . GLU A 1 133 ? 3.839 -3.159 -18.819 1.00 93.81 133 GLU A C 1
ATOM 1064 O O . GLU A 1 133 ? 4.936 -3.109 -19.373 1.00 93.81 133 GLU A O 1
ATOM 1069 N N . ARG A 1 134 ? 3.719 -2.940 -17.504 1.00 92.38 134 ARG A N 1
ATOM 1070 C CA . ARG A 1 134 ? 4.854 -2.532 -16.667 1.00 92.38 134 ARG A CA 1
ATOM 1071 C C . ARG A 1 134 ? 5.995 -3.548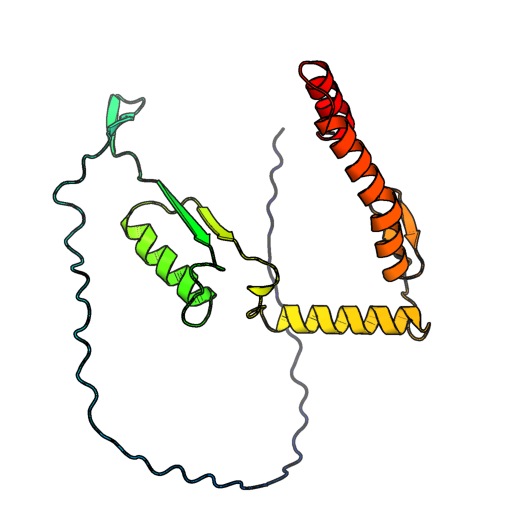 -16.686 1.00 92.38 134 ARG A C 1
ATOM 1073 O O . ARG A 1 134 ? 7.160 -3.161 -16.743 1.00 92.38 134 ARG A O 1
ATOM 1080 N N . ARG A 1 135 ? 5.695 -4.852 -16.644 1.00 91.31 135 ARG A N 1
ATOM 1081 C CA . ARG A 1 135 ? 6.726 -5.901 -16.771 1.00 91.31 135 ARG A CA 1
ATOM 1082 C C . ARG A 1 135 ? 7.358 -5.908 -18.157 1.00 91.31 135 ARG A C 1
ATOM 1084 O O . ARG A 1 135 ? 8.557 -6.146 -18.256 1.00 91.31 135 ARG A O 1
ATOM 1091 N N . HIS A 1 136 ? 6.565 -5.684 -19.200 1.00 93.25 136 HIS A N 1
ATOM 1092 C CA . HIS A 1 136 ? 7.061 -5.606 -20.566 1.00 93.25 136 HIS A CA 1
ATOM 1093 C C . HIS A 1 136 ? 8.033 -4.430 -20.727 1.00 93.25 136 HIS A C 1
ATOM 1095 O O . HIS A 1 136 ? 9.159 -4.637 -21.177 1.00 93.25 136 HIS A O 1
ATOM 1101 N N . LEU A 1 137 ? 7.665 -3.244 -20.233 1.00 91.69 137 LEU A N 1
ATOM 1102 C CA . LEU A 1 137 ? 8.536 -2.066 -20.190 1.00 91.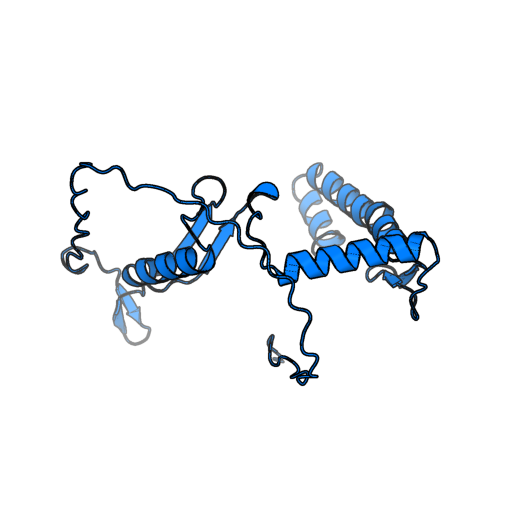69 137 LEU A CA 1
ATOM 1103 C C . LEU A 1 137 ? 9.819 -2.328 -19.392 1.00 91.69 137 LEU A C 1
ATOM 1105 O O . LEU A 1 137 ? 10.907 -2.077 -19.897 1.00 91.69 137 LEU A O 1
ATOM 1109 N N . ASP A 1 138 ? 9.724 -2.931 -18.202 1.00 91.31 138 ASP A N 1
ATOM 1110 C CA . ASP A 1 138 ? 10.901 -3.276 -17.387 1.00 91.31 138 ASP A CA 1
ATOM 1111 C C . ASP A 1 138 ? 11.872 -4.235 -18.132 1.00 91.31 138 ASP A C 1
ATOM 1113 O O . ASP A 1 138 ? 13.081 -4.225 -17.880 1.00 91.31 138 ASP A O 1
ATOM 1117 N N . VAL A 1 139 ? 11.369 -5.084 -19.041 1.00 91.56 139 VAL A N 1
ATOM 1118 C CA . VAL A 1 139 ? 12.193 -5.960 -19.897 1.00 91.56 139 VAL A CA 1
ATOM 1119 C C . VAL A 1 139 ? 12.820 -5.183 -21.053 1.00 91.56 139 VAL A C 1
ATOM 1121 O O . VAL A 1 139 ? 14.001 -5.390 -21.333 1.00 91.56 139 VAL A O 1
ATOM 1124 N N . LEU A 1 140 ? 12.065 -4.301 -21.711 1.00 92.12 140 LEU A N 1
ATOM 1125 C CA . LEU A 1 140 ? 12.570 -3.465 -22.803 1.00 92.12 140 LEU A CA 1
ATOM 1126 C C . LEU A 1 140 ? 13.648 -2.486 -22.322 1.00 92.12 140 LEU A C 1
ATOM 1128 O O . LEU A 1 140 ? 14.688 -2.373 -22.970 1.00 92.12 140 LEU A O 1
ATOM 1132 N N . GLU A 1 141 ? 13.455 -1.870 -21.152 1.00 92.19 141 GLU A N 1
ATOM 1133 C CA . GLU A 1 141 ? 14.454 -1.021 -20.491 1.00 92.19 141 GLU A CA 1
ATOM 1134 C C . GLU A 1 141 ? 15.737 -1.795 -20.186 1.00 92.19 141 GLU A C 1
ATOM 1136 O O . GLU A 1 141 ? 16.839 -1.323 -20.454 1.00 92.19 141 GLU A O 1
ATOM 1141 N N . ARG A 1 142 ? 15.615 -3.024 -19.665 1.00 88.69 142 ARG A N 1
ATOM 1142 C CA . ARG A 1 142 ? 16.782 -3.867 -19.367 1.00 88.69 142 ARG A CA 1
ATOM 1143 C C . ARG A 1 142 ? 17.563 -4.239 -20.624 1.00 88.69 142 ARG A C 1
ATOM 1145 O O . ARG A 1 142 ? 18.781 -4.361 -20.562 1.00 88.69 142 ARG A O 1
ATOM 1152 N N . LYS A 1 143 ? 16.863 -4.453 -21.739 1.00 89.38 143 LYS A N 1
ATOM 1153 C CA . LYS A 1 143 ? 17.476 -4.733 -23.042 1.00 89.38 143 LYS A CA 1
ATOM 1154 C C . LYS A 1 143 ? 18.027 -3.472 -23.721 1.00 89.38 143 LYS A C 1
ATOM 1156 O O . LYS A 1 143 ? 18.658 -3.602 -24.760 1.00 89.38 143 LYS A O 1
ATOM 1161 N N . GLY A 1 144 ? 17.785 -2.281 -23.165 1.00 86.81 144 GLY A N 1
ATOM 1162 C CA . GLY A 1 144 ? 18.198 -1.004 -23.752 1.00 86.81 144 GLY A CA 1
ATOM 1163 C C . GLY A 1 144 ? 17.409 -0.601 -25.000 1.00 86.81 144 GLY A C 1
ATOM 1164 O O . GLY A 1 144 ? 17.808 0.332 -25.682 1.00 86.81 144 GLY A O 1
ATOM 1165 N N . VAL A 1 145 ? 16.301 -1.289 -25.302 1.00 87.69 145 VAL A N 1
ATOM 1166 C CA . VAL A 1 145 ? 15.450 -1.005 -26.475 1.00 87.69 145 VAL A CA 1
ATOM 1167 C C . VAL A 1 145 ? 14.590 0.234 -26.232 1.00 87.69 145 VAL A C 1
ATOM 1169 O O . VAL A 1 145 ? 14.306 0.989 -27.154 1.00 87.69 145 VAL A O 1
ATOM 1172 N N . VAL A 1 146 ? 14.183 0.445 -24.979 1.00 85.50 146 VAL A N 1
ATOM 1173 C CA . VAL A 1 146 ? 13.420 1.616 -24.546 1.00 85.50 146 VAL A CA 1
ATOM 1174 C C . VAL A 1 146 ? 14.209 2.306 -23.449 1.00 85.50 146 VAL A C 1
ATOM 1176 O O . VAL A 1 146 ? 14.482 1.710 -22.410 1.00 85.50 146 VAL A O 1
ATOM 1179 N N . THR A 1 147 ? 14.573 3.563 -23.667 1.00 81.69 147 THR A N 1
ATOM 1180 C CA . THR A 1 147 ? 15.164 4.415 -22.635 1.00 81.69 147 THR A CA 1
ATOM 1181 C C . THR A 1 147 ? 14.109 5.389 -22.128 1.00 81.69 147 THR A C 1
ATOM 1183 O O . THR A 1 147 ? 13.481 6.060 -22.951 1.00 81.69 147 THR A O 1
ATOM 1186 N N . PRO A 1 148 ? 13.897 5.494 -20.806 1.00 84.31 148 PRO A N 1
ATOM 1187 C CA . PRO A 1 148 ? 12.983 6.489 -20.268 1.00 84.31 148 PRO A CA 1
ATOM 1188 C C . PRO A 1 148 ? 13.519 7.895 -20.579 1.00 84.31 148 PRO A C 1
ATOM 1190 O O . PRO A 1 148 ? 14.728 8.128 -20.518 1.00 84.31 148 PRO A O 1
ATOM 1193 N N . SER A 1 149 ? 12.625 8.823 -20.924 1.00 81.62 149 SER A N 1
ATOM 1194 C CA . SER A 1 149 ? 12.975 10.228 -21.184 1.00 81.62 149 SER A CA 1
ATOM 1195 C C . SER A 1 149 ? 13.548 10.914 -19.942 1.00 81.62 149 SER A C 1
ATOM 1197 O O . SER A 1 149 ? 14.446 11.746 -20.041 1.00 81.62 149 SER A O 1
ATOM 1199 N N . GLU A 1 150 ? 13.060 10.520 -18.766 1.00 86.56 150 GLU A N 1
ATOM 1200 C CA . GLU A 1 150 ? 13.501 11.013 -17.469 1.00 86.56 150 GLU A CA 1
ATOM 1201 C C . GLU A 1 150 ? 14.069 9.879 -16.613 1.00 86.56 150 GLU A C 1
ATOM 1203 O O . GLU A 1 150 ? 13.587 8.746 -16.620 1.00 86.56 150 GLU A O 1
ATOM 1208 N N . LEU A 1 151 ? 15.109 10.189 -15.839 1.00 90.81 151 LEU A N 1
ATOM 1209 C CA . LEU A 1 151 ? 15.705 9.229 -14.917 1.00 90.81 151 LEU A CA 1
ATOM 1210 C C . LEU A 1 151 ? 14.771 8.972 -13.733 1.00 90.81 151 LEU A C 1
ATOM 1212 O O . LEU A 1 151 ? 14.214 9.897 -13.149 1.00 90.81 151 LEU A O 1
ATOM 1216 N N . TYR A 1 152 ? 14.692 7.717 -13.306 1.00 92.50 152 TYR A N 1
ATOM 1217 C CA . TYR A 1 152 ? 13.937 7.328 -12.122 1.00 92.50 152 TYR A CA 1
ATOM 1218 C C . TYR A 1 152 ? 14.602 7.878 -10.857 1.00 92.50 152 TYR A C 1
ATOM 1220 O O . TYR A 1 152 ? 15.779 7.622 -10.624 1.00 92.50 152 TYR A O 1
ATOM 1228 N N . ILE A 1 153 ? 13.873 8.600 -10.007 1.00 95.06 153 ILE A N 1
ATOM 1229 C CA . ILE A 1 153 ? 14.435 9.215 -8.794 1.00 95.06 153 ILE A CA 1
ATOM 1230 C C . ILE A 1 153 ? 13.927 8.484 -7.552 1.00 95.06 153 ILE A C 1
ATOM 1232 O O . ILE A 1 153 ? 12.729 8.259 -7.392 1.00 95.06 153 ILE A O 1
ATOM 1236 N N . CYS A 1 154 ? 14.836 8.116 -6.647 1.00 95.75 154 CYS A N 1
ATOM 1237 C CA . CYS A 1 154 ? 14.458 7.574 -5.347 1.00 95.75 154 CYS A CA 1
ATOM 1238 C C . CYS A 1 154 ? 13.864 8.672 -4.458 1.00 95.75 154 CYS A C 1
ATOM 1240 O O . CYS A 1 154 ? 14.546 9.642 -4.142 1.00 95.75 154 CYS A O 1
ATOM 1242 N N . SER A 1 155 ? 12.629 8.491 -3.991 1.00 92.88 155 SER A N 1
ATOM 1243 C CA . SER A 1 155 ? 11.946 9.457 -3.119 1.00 92.88 155 SER A CA 1
ATOM 1244 C C . SER A 1 155 ? 12.580 9.608 -1.733 1.00 92.88 155 SER A C 1
ATOM 1246 O O . SER A 1 155 ? 1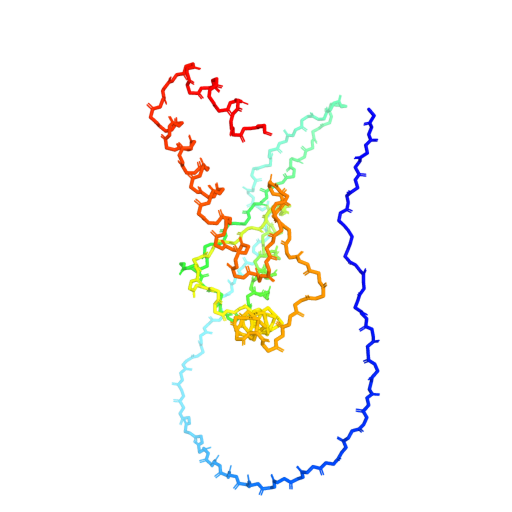2.364 10.618 -1.076 1.00 92.88 155 SER A O 1
ATOM 1248 N N . VAL A 1 156 ? 13.365 8.622 -1.282 1.00 92.19 156 VAL A N 1
ATOM 1249 C CA . VAL A 1 156 ? 13.972 8.627 0.060 1.00 92.19 156 VAL A CA 1
ATOM 1250 C C . VAL A 1 156 ? 15.317 9.355 0.081 1.00 92.19 156 VAL A C 1
ATOM 1252 O O . VAL A 1 156 ? 15.605 10.071 1.032 1.00 92.19 156 VAL A O 1
ATOM 1255 N N . CYS A 1 157 ? 16.158 9.176 -0.943 1.00 93.19 157 CYS A N 1
ATOM 1256 C CA . CYS A 1 157 ? 17.514 9.748 -0.971 1.00 93.19 157 CYS A CA 1
ATOM 1257 C C . CYS A 1 157 ? 17.823 10.621 -2.195 1.00 93.19 157 CYS A C 1
ATOM 1259 O O . CYS A 1 157 ? 18.947 11.093 -2.334 1.00 93.19 157 CYS A O 1
ATOM 1261 N N . GLY A 1 158 ? 16.877 10.801 -3.119 1.00 93.75 158 GLY A N 1
ATOM 1262 C CA . GLY A 1 158 ? 17.063 11.610 -4.328 1.00 93.75 158 GLY A CA 1
ATOM 1263 C C . GLY A 1 158 ? 17.987 10.993 -5.384 1.00 93.75 158 GLY A C 1
ATOM 1264 O O . GLY A 1 158 ? 18.292 11.636 -6.389 1.00 93.75 158 GLY A O 1
ATOM 1265 N N . ARG A 1 159 ? 18.457 9.750 -5.198 1.00 94.75 159 ARG A N 1
ATOM 1266 C CA . ARG A 1 159 ? 19.353 9.096 -6.160 1.00 94.75 159 ARG A CA 1
ATOM 1267 C C . ARG A 1 159 ? 18.650 8.884 -7.501 1.00 94.75 159 ARG A C 1
ATOM 1269 O O . ARG A 1 159 ? 17.579 8.285 -7.550 1.00 94.75 159 ARG A O 1
ATOM 1276 N N . LYS A 1 160 ? 19.305 9.311 -8.584 1.00 94.81 160 LYS A N 1
ATOM 1277 C CA . LYS A 1 160 ? 18.864 9.081 -9.965 1.00 94.81 160 LYS A CA 1
ATOM 1278 C C . LYS A 1 160 ? 19.301 7.689 -10.442 1.00 94.81 160 LYS A C 1
ATOM 1280 O O . LYS A 1 160 ? 20.475 7.325 -10.348 1.00 94.81 160 LYS A O 1
ATOM 1285 N N . CYS A 1 161 ? 18.358 6.919 -10.961 1.00 92.81 161 CYS A N 1
ATOM 1286 C CA . CYS A 1 161 ? 18.485 5.558 -11.464 1.00 92.81 161 CYS A CA 1
ATOM 1287 C C . CYS A 1 161 ? 18.128 5.536 -12.955 1.00 92.81 161 CYS A C 1
ATOM 1289 O O . CYS A 1 161 ? 17.166 6.168 -13.383 1.00 92.81 161 CYS A O 1
ATOM 1291 N N . LYS A 1 162 ? 18.911 4.803 -13.752 1.00 90.06 162 LYS A N 1
ATOM 1292 C CA . LYS A 1 162 ? 18.740 4.752 -15.213 1.00 90.06 162 LYS A CA 1
ATOM 1293 C C . LYS A 1 162 ? 17.533 3.917 -15.630 1.00 90.06 162 LYS A C 1
ATOM 1295 O O . LYS A 1 162 ? 16.802 4.311 -16.525 1.00 90.06 162 LYS A O 1
ATOM 1300 N N . THR A 1 163 ? 17.323 2.784 -14.964 1.00 91.62 163 THR A N 1
ATOM 1301 C CA . THR A 1 163 ? 16.181 1.898 -15.212 1.00 91.62 163 THR A CA 1
ATOM 1302 C C . THR A 1 163 ? 15.305 1.785 -13.974 1.00 91.62 163 THR A C 1
ATOM 1304 O O . THR A 1 163 ? 15.766 1.957 -12.837 1.00 91.62 163 THR A O 1
ATOM 1307 N N . HIS A 1 164 ? 14.044 1.414 -14.170 1.00 91.50 164 HIS A N 1
ATOM 1308 C CA . HIS A 1 164 ? 13.129 1.173 -13.059 1.00 91.50 164 HIS A CA 1
ATOM 1309 C C . HIS A 1 164 ? 13.573 -0.006 -12.185 1.00 91.50 164 HIS A C 1
ATOM 1311 O O . HIS A 1 164 ? 13.385 -0.021 -10.966 1.00 91.50 164 HIS A O 1
ATOM 1317 N N . MET A 1 165 ? 14.214 -1.002 -12.798 1.00 91.12 165 MET A N 1
ATOM 1318 C CA . MET A 1 165 ? 14.774 -2.147 -12.086 1.00 91.12 165 MET A CA 1
ATOM 1319 C C . MET A 1 165 ? 15.914 -1.740 -11.155 1.00 91.12 165 MET A C 1
ATOM 1321 O O . MET A 1 165 ? 16.029 -2.304 -10.066 1.00 91.12 165 MET A O 1
ATOM 1325 N N . ASP A 1 166 ? 16.731 -0.764 -11.547 1.00 92.81 166 ASP A N 1
ATOM 1326 C CA . ASP A 1 166 ? 17.794 -0.239 -10.690 1.00 92.81 166 ASP A CA 1
ATOM 1327 C C . ASP A 1 166 ? 17.225 0.552 -9.519 1.00 92.81 166 ASP A C 1
ATOM 1329 O O . ASP A 1 166 ? 17.715 0.393 -8.404 1.00 92.81 166 ASP A O 1
ATOM 1333 N N . LEU A 1 167 ? 16.146 1.315 -9.731 1.00 94.31 167 LEU A N 1
ATOM 1334 C CA . LEU A 1 167 ? 15.422 1.972 -8.640 1.00 94.31 167 LEU A CA 1
ATOM 1335 C C . LEU A 1 167 ? 14.872 0.940 -7.642 1.00 94.31 167 LEU A C 1
ATOM 1337 O O . LEU A 1 167 ? 15.108 1.052 -6.438 1.00 94.31 167 LEU A O 1
ATOM 1341 N N . LYS A 1 168 ? 14.204 -0.114 -8.133 1.00 93.62 168 LYS A N 1
ATOM 1342 C CA . LYS A 1 168 ? 13.698 -1.213 -7.290 1.00 93.62 168 LYS A CA 1
ATOM 1343 C C . LYS A 1 168 ? 14.818 -1.895 -6.505 1.00 93.62 168 LYS A C 1
ATOM 1345 O O . LYS A 1 168 ? 14.679 -2.129 -5.305 1.00 93.62 168 LYS A O 1
ATOM 1350 N N . LYS A 1 169 ? 15.937 -2.215 -7.164 1.00 95.81 169 LYS A N 1
ATOM 1351 C CA . LYS A 1 169 ? 17.109 -2.821 -6.513 1.00 95.81 169 LYS A CA 1
ATOM 1352 C C . LYS A 1 169 ? 17.699 -1.890 -5.461 1.00 95.81 169 LYS A C 1
ATOM 1354 O O . LYS A 1 169 ? 17.974 -2.340 -4.356 1.00 95.81 169 LYS A O 1
ATOM 1359 N N . HIS A 1 170 ? 17.865 -0.615 -5.787 1.00 95.81 170 HIS A N 1
ATOM 1360 C CA . HIS A 1 170 ? 18.375 0.402 -4.879 1.00 95.81 170 HIS A CA 1
ATOM 1361 C C . HIS A 1 170 ? 17.516 0.504 -3.612 1.00 95.81 170 HIS A C 1
ATOM 1363 O O . HIS A 1 170 ? 18.053 0.414 -2.507 1.00 95.81 170 HIS A O 1
ATOM 1369 N N . PHE A 1 171 ? 16.193 0.595 -3.766 1.00 96.44 171 PHE A N 1
ATOM 1370 C CA . PHE A 1 171 ? 15.265 0.652 -2.639 1.00 96.44 171 PHE A CA 1
ATOM 1371 C C . PHE A 1 171 ? 15.360 -0.602 -1.759 1.00 96.44 171 PHE A C 1
ATOM 1373 O O . PHE A 1 171 ? 15.520 -0.499 -0.544 1.00 96.44 171 PHE A O 1
ATOM 1380 N N . LYS A 1 172 ? 15.354 -1.788 -2.381 1.00 95.19 172 LYS A N 1
ATOM 1381 C CA . LYS A 1 172 ? 15.455 -3.077 -1.682 1.00 95.19 172 LYS A CA 1
ATOM 1382 C C . LYS A 1 172 ? 16.799 -3.284 -0.978 1.00 95.19 172 LYS A C 1
ATOM 1384 O O . LYS A 1 172 ? 16.877 -3.897 0.081 1.00 95.19 172 LYS A O 1
ATOM 1389 N N . GLN A 1 173 ? 17.894 -2.814 -1.564 1.00 95.88 173 GLN A N 1
ATOM 1390 C CA . GLN A 1 173 ? 19.228 -3.054 -1.013 1.00 95.88 173 GLN A CA 1
ATOM 1391 C C . GLN A 1 173 ? 19.635 -2.042 0.053 1.00 95.88 173 GLN A C 1
ATOM 1393 O O . GLN A 1 173 ? 20.354 -2.422 0.975 1.00 95.88 173 GLN A O 1
ATOM 1398 N N . LEU A 1 174 ? 19.210 -0.784 -0.062 1.00 95.88 174 LEU A N 1
ATOM 1399 C CA . LEU A 1 174 ? 19.553 0.252 0.909 1.00 95.88 174 LEU A CA 1
ATOM 1400 C C . LEU A 1 174 ? 18.408 0.481 1.888 1.00 95.88 174 LEU A C 1
ATOM 1402 O O . LEU A 1 174 ? 18.523 0.097 3.047 1.00 95.88 174 LEU A O 1
ATOM 1406 N N . HIS A 1 175 ? 17.285 1.022 1.428 1.00 95.00 175 HIS A N 1
ATOM 1407 C CA . HIS A 1 175 ? 16.232 1.508 2.322 1.00 95.00 175 HIS A CA 1
ATOM 1408 C C . HIS A 1 175 ? 15.469 0.393 3.038 1.00 95.00 175 HIS A C 1
ATOM 1410 O O . HIS A 1 175 ? 15.223 0.492 4.241 1.00 95.00 175 HIS A O 1
ATOM 1416 N N . GLU A 1 176 ? 15.140 -0.694 2.340 1.00 95.25 176 GLU A N 1
ATOM 1417 C CA . GLU A 1 176 ? 14.491 -1.849 2.967 1.00 95.25 176 GLU A CA 1
ATOM 1418 C C . GLU A 1 176 ? 15.415 -2.475 4.025 1.00 95.25 176 GLU A C 1
ATOM 1420 O O . GLU A 1 176 ? 15.002 -2.638 5.173 1.00 95.25 176 GLU A O 1
ATOM 1425 N N . ARG A 1 177 ? 16.704 -2.685 3.709 1.00 95.69 177 ARG A N 1
ATOM 1426 C CA . ARG A 1 177 ? 17.689 -3.205 4.679 1.00 95.69 177 ARG A CA 1
ATOM 1427 C C . ARG A 1 177 ? 17.928 -2.263 5.858 1.00 95.69 177 ARG A C 1
ATOM 1429 O O . ARG A 1 177 ? 18.062 -2.717 6.992 1.00 95.69 177 ARG A O 1
ATOM 1436 N N . GLU A 1 178 ? 18.017 -0.957 5.626 1.00 94.50 178 GLU A N 1
ATOM 1437 C CA . GLU A 1 178 ? 18.153 0.044 6.691 1.00 94.50 178 GLU A CA 1
ATOM 1438 C C . GLU A 1 178 ? 16.953 0.010 7.636 1.00 94.50 178 GLU A C 1
ATOM 1440 O O . GLU A 1 178 ? 17.118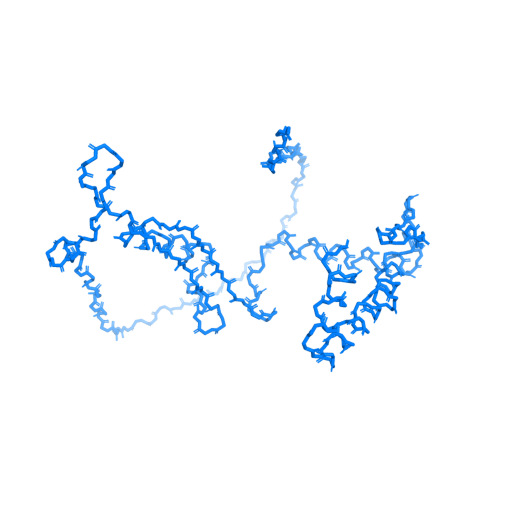 -0.013 8.861 1.00 94.50 178 GLU A O 1
ATOM 1445 N N . ARG A 1 179 ? 15.742 -0.048 7.074 1.00 93.62 179 ARG A N 1
ATOM 1446 C CA . ARG A 1 179 ? 14.504 -0.164 7.843 1.00 93.62 179 ARG A CA 1
ATOM 1447 C C . ARG A 1 179 ? 14.462 -1.466 8.636 1.00 93.62 179 ARG A C 1
ATOM 1449 O O . ARG A 1 179 ? 14.154 -1.439 9.825 1.00 93.62 179 ARG A O 1
ATOM 1456 N N . GLU A 1 180 ? 14.815 -2.592 8.025 1.00 95.06 180 GLU A N 1
ATOM 1457 C CA . GLU A 1 180 ? 14.890 -3.890 8.702 1.00 95.06 180 GLU A CA 1
ATOM 1458 C C . GLU A 1 180 ? 15.888 -3.878 9.863 1.00 95.06 180 GLU A C 1
ATOM 1460 O O . GLU A 1 180 ? 15.562 -4.352 10.954 1.00 95.06 180 GLU A O 1
ATOM 1465 N N . LYS A 1 181 ? 17.070 -3.271 9.682 1.00 94.56 181 LYS A N 1
ATOM 1466 C CA . LYS A 1 181 ? 18.063 -3.095 10.755 1.00 94.56 181 LYS A CA 1
ATOM 1467 C C . LYS A 1 181 ? 17.500 -2.275 11.916 1.00 94.56 181 LYS A C 1
ATOM 1469 O O . LYS A 1 181 ? 17.636 -2.683 13.072 1.00 94.56 181 LYS A O 1
ATOM 1474 N N . LYS A 1 182 ? 16.825 -1.154 11.629 1.00 93.81 182 LYS A N 1
ATOM 1475 C CA . LYS A 1 182 ? 16.157 -0.327 12.651 1.00 93.81 182 LYS A CA 1
ATOM 1476 C C . LYS A 1 182 ? 15.083 -1.126 13.397 1.00 93.81 182 LYS A C 1
ATOM 1478 O O . LYS A 1 182 ? 15.070 -1.129 14.626 1.00 93.81 182 LYS A O 1
ATOM 1483 N N . LEU A 1 183 ? 14.228 -1.857 12.681 1.00 93.38 183 LEU A N 1
ATOM 1484 C CA . LEU A 1 183 ? 13.168 -2.672 13.281 1.00 93.38 183 LEU A CA 1
ATOM 1485 C C . LEU A 1 183 ? 13.711 -3.847 14.100 1.00 93.38 183 LEU A C 1
ATOM 1487 O O . LEU A 1 183 ? 13.173 -4.152 15.162 1.00 93.38 183 LEU A O 1
ATOM 1491 N N . SER A 1 184 ? 14.775 -4.505 13.637 1.00 94.62 184 SER A N 1
ATOM 1492 C CA . SER A 1 184 ? 15.452 -5.573 14.380 1.00 94.62 184 SER A CA 1
ATOM 1493 C C . SER A 1 184 ? 16.027 -5.048 15.698 1.00 94.62 184 SER A C 1
ATOM 1495 O O . SER A 1 184 ? 15.743 -5.593 16.764 1.00 94.62 184 SER A O 1
ATOM 1497 N N . ARG A 1 185 ? 16.722 -3.903 15.659 1.00 93.56 185 ARG A N 1
ATOM 1498 C CA . ARG A 1 185 ? 17.231 -3.234 16.865 1.00 93.56 185 ARG A CA 1
ATOM 1499 C C . ARG A 1 185 ? 16.112 -2.782 17.806 1.00 93.56 185 ARG A C 1
ATOM 1501 O O . ARG A 1 185 ? 16.237 -2.919 19.015 1.00 93.56 185 ARG A O 1
ATOM 1508 N N . MET A 1 186 ? 15.001 -2.272 17.278 1.00 93.31 186 MET A N 1
ATOM 1509 C CA . MET A 1 186 ? 13.842 -1.899 18.096 1.00 93.31 186 MET A CA 1
ATOM 1510 C C . MET A 1 186 ? 13.231 -3.114 18.809 1.00 93.31 186 MET A C 1
ATOM 1512 O O . MET A 1 186 ? 12.836 -2.996 19.966 1.00 93.31 186 MET A O 1
ATOM 1516 N N . ARG A 1 187 ? 13.193 -4.281 18.147 1.00 92.56 187 ARG A N 1
ATOM 1517 C CA . ARG A 1 187 ? 12.695 -5.539 18.728 1.00 92.56 187 ARG A CA 1
ATOM 1518 C C . ARG A 1 187 ? 13.583 -6.084 19.852 1.00 92.56 187 ARG A C 1
ATOM 1520 O O . ARG A 1 187 ? 13.047 -6.696 20.770 1.00 92.56 187 ARG A O 1
ATOM 1527 N N . SER A 1 188 ? 14.900 -5.864 19.812 1.00 93.56 188 SER A N 1
ATOM 1528 C CA . SER A 1 188 ? 15.813 -6.329 20.870 1.00 93.56 188 SER A CA 1
ATOM 1529 C C . SER A 1 188 ? 15.836 -5.426 22.111 1.00 93.56 188 SER A C 1
ATOM 1531 O O . SER A 1 188 ? 16.131 -5.890 23.212 1.00 93.56 188 SER A O 1
ATOM 1533 N N . LEU A 1 189 ? 15.504 -4.140 21.964 1.00 94.50 189 LEU A N 1
ATOM 1534 C CA . LEU A 1 189 ? 15.434 -3.189 23.075 1.00 94.50 189 LEU A CA 1
ATOM 1535 C C . LEU A 1 189 ? 14.128 -3.344 23.874 1.00 94.50 189 LEU A C 1
ATOM 1537 O O . LEU A 1 189 ? 13.062 -3.596 23.318 1.00 94.50 189 LEU A O 1
ATOM 1541 N N . LYS A 1 190 ? 14.185 -3.114 25.192 1.00 94.31 190 LYS A N 1
ATOM 1542 C CA . LYS A 1 190 ? 13.019 -3.149 26.098 1.00 94.31 190 LYS A CA 1
ATOM 1543 C C . LYS A 1 190 ? 12.876 -1.848 26.902 1.00 94.31 190 LYS A C 1
ATOM 1545 O O . LYS A 1 190 ? 13.830 -1.079 27.048 1.00 94.31 190 LYS A O 1
ATOM 1550 N N . GLY A 1 191 ? 11.670 -1.601 27.419 1.00 94.50 191 GLY A N 1
ATOM 1551 C CA . GLY A 1 191 ? 11.357 -0.478 28.314 1.00 94.50 191 GLY A CA 1
ATOM 1552 C C . GLY A 1 191 ? 11.620 0.909 27.712 1.00 94.50 191 GLY A C 1
ATOM 1553 O O . GLY A 1 191 ? 11.464 1.120 26.508 1.00 94.50 191 GLY A O 1
ATOM 1554 N N . LYS A 1 192 ? 12.073 1.856 28.548 1.00 93.06 192 LYS A N 1
ATOM 1555 C CA . LYS A 1 192 ? 12.328 3.262 28.164 1.00 93.06 192 LYS A CA 1
ATOM 1556 C C . LYS A 1 192 ? 13.312 3.410 26.992 1.00 93.06 192 LYS A C 1
ATOM 1558 O O . LYS A 1 192 ? 13.186 4.337 26.198 1.00 93.06 192 LYS A O 1
ATOM 1563 N N . LYS A 1 193 ? 14.272 2.485 26.839 1.00 91.75 193 LYS A N 1
ATOM 1564 C CA . LYS A 1 193 ? 15.222 2.483 25.708 1.00 91.75 193 LYS A CA 1
ATOM 1565 C C . LYS A 1 193 ? 14.525 2.196 24.375 1.00 91.75 193 LYS A C 1
ATOM 1567 O O . LYS A 1 193 ? 14.862 2.821 23.374 1.00 91.75 193 LYS A O 1
ATOM 1572 N N . ARG A 1 194 ? 13.541 1.290 24.364 1.00 93.38 194 ARG A N 1
ATOM 1573 C CA . ARG A 1 194 ? 12.733 0.987 23.172 1.00 93.38 194 ARG A CA 1
ATOM 1574 C C . ARG A 1 194 ? 11.890 2.189 22.758 1.00 93.38 194 ARG A C 1
ATOM 1576 O O . ARG A 1 194 ? 11.868 2.519 21.579 1.00 93.38 194 ARG A O 1
ATOM 1583 N N . GLN A 1 195 ? 11.248 2.846 23.725 1.00 92.00 195 GLN A N 1
ATOM 1584 C CA . GLN A 1 195 ? 10.418 4.026 23.479 1.00 92.00 195 GLN A CA 1
ATOM 1585 C C . GLN A 1 195 ? 11.230 5.160 22.836 1.00 92.00 195 GLN A C 1
ATOM 1587 O O . GLN A 1 195 ? 10.913 5.573 21.725 1.00 92.00 195 GLN A O 1
ATOM 1592 N N . ARG A 1 196 ? 12.361 5.541 23.448 1.00 92.44 196 ARG A N 1
ATOM 1593 C CA . ARG A 1 196 ? 13.271 6.561 22.891 1.00 92.44 196 ARG A CA 1
ATOM 1594 C C . ARG A 1 196 ? 13.787 6.206 21.492 1.00 92.44 196 ARG A C 1
ATOM 1596 O O . ARG A 1 196 ? 13.988 7.083 20.661 1.00 92.44 196 ARG A O 1
ATOM 1603 N N . PHE A 1 197 ? 14.037 4.921 21.222 1.00 93.00 197 PHE A N 1
ATOM 1604 C CA . PHE A 1 197 ? 14.478 4.473 19.898 1.00 93.00 197 PHE A CA 1
ATOM 1605 C C . PHE A 1 197 ? 13.357 4.559 18.850 1.00 93.00 197 PHE A C 1
ATOM 1607 O O . PHE A 1 197 ? 13.624 4.941 17.713 1.00 93.00 197 PHE A O 1
ATOM 1614 N N . LYS A 1 198 ? 12.113 4.222 19.219 1.00 91.88 198 LYS A N 1
ATOM 1615 C CA . LYS A 1 198 ? 10.941 4.313 18.334 1.00 91.88 198 LYS A CA 1
ATOM 1616 C C . LYS A 1 198 ? 10.664 5.762 17.929 1.00 91.88 198 LYS A C 1
ATOM 1618 O O . LYS A 1 198 ? 10.587 6.040 16.735 1.00 91.88 198 LYS A O 1
ATOM 1623 N N . GLU A 1 199 ? 10.622 6.659 18.912 1.00 91.88 199 GLU A N 1
ATOM 1624 C CA . GLU A 1 199 ? 10.388 8.096 18.713 1.00 91.88 199 GLU A CA 1
ATOM 1625 C C . GLU A 1 199 ? 11.427 8.714 17.767 1.00 91.88 199 GLU A C 1
ATOM 1627 O O . GLU A 1 199 ? 11.096 9.550 16.938 1.00 91.88 199 GLU A O 1
ATOM 1632 N N . ARG A 1 200 ? 12.687 8.264 17.836 1.00 89.88 200 ARG A N 1
ATOM 1633 C CA . ARG A 1 200 ? 13.777 8.833 17.032 1.00 89.88 200 ARG A CA 1
ATOM 1634 C C . ARG A 1 200 ? 13.876 8.298 15.601 1.00 89.88 200 ARG A C 1
ATOM 1636 O O . ARG A 1 200 ? 14.453 8.973 14.757 1.00 89.88 200 ARG A O 1
ATOM 1643 N N . PHE A 1 201 ? 13.437 7.065 15.339 1.00 85.62 201 PHE A N 1
ATOM 1644 C CA . PHE A 1 201 ? 13.786 6.362 14.091 1.00 85.62 201 PHE A CA 1
ATOM 1645 C C . PHE A 1 201 ? 12.620 5.700 13.348 1.00 85.62 201 PHE A C 1
ATOM 1647 O O . PHE A 1 201 ? 12.859 5.165 12.262 1.00 85.62 201 PHE A O 1
ATOM 1654 N N . VAL A 1 202 ? 11.418 5.653 13.932 1.00 80.44 202 VAL A N 1
ATOM 1655 C CA . VAL A 1 202 ? 10.240 4.990 13.342 1.00 80.44 202 VAL A CA 1
ATOM 1656 C C . VAL A 1 202 ? 9.070 5.952 13.163 1.00 80.44 202 VAL A C 1
ATOM 1658 O O . VAL A 1 202 ? 8.399 5.861 12.142 1.00 80.44 202 VAL A O 1
ATOM 1661 N N . ASP A 1 203 ? 8.825 6.832 14.137 1.00 73.75 203 ASP A N 1
ATOM 1662 C CA . ASP A 1 203 ? 7.661 7.731 14.123 1.00 73.75 203 ASP A CA 1
ATOM 1663 C C . ASP A 1 203 ? 7.961 9.122 13.509 1.00 73.75 203 ASP A C 1
ATOM 1665 O O . ASP A 1 203 ? 7.039 9.921 13.365 1.00 73.75 203 ASP A O 1
ATOM 1669 N N . GLY A 1 204 ? 9.223 9.408 13.153 1.00 56.25 204 GLY A N 1
ATOM 1670 C CA . GLY A 1 204 ? 9.670 10.638 12.476 1.00 56.25 204 GLY A CA 1
ATOM 1671 C C . GLY A 1 204 ? 10.166 10.369 11.066 1.00 56.25 204 GLY A C 1
ATOM 1672 O O . GLY A 1 204 ? 9.952 11.250 10.210 1.00 56.25 204 GLY A O 1
#

InterPro domains:
  IPR013087 Zinc finger C2H2-type [PS00028] (154-175)
  IPR013087 Zinc finger C2H2-type [PS50157] (152-180)

Organism: Solanum chacoense (NCBI:txid4108)

pLDDT: mean 74.79, std 23.56, range [29.53, 96.5]